Protein AF-A0A816BVU6-F1 (afdb_monomer)

Structure (mmCIF, N/CA/C/O backbone):
data_AF-A0A816BVU6-F1
#
_entry.id   AF-A0A816BVU6-F1
#
loop_
_atom_site.group_PDB
_atom_site.id
_atom_site.type_symbol
_atom_site.label_atom_id
_atom_site.label_alt_id
_atom_site.label_comp_id
_atom_site.label_asym_id
_atom_site.label_entity_id
_atom_site.label_seq_id
_atom_site.pdbx_PDB_ins_code
_atom_site.Cartn_x
_atom_site.Cartn_y
_atom_site.Cartn_z
_atom_site.occupancy
_atom_site.B_iso_or_equiv
_atom_site.auth_seq_id
_atom_site.auth_comp_id
_atom_site.auth_asym_id
_atom_site.auth_atom_id
_atom_site.pdbx_PDB_model_num
ATOM 1 N N . ARG A 1 1 ? -40.175 -35.719 -32.955 1.00 41.94 1 ARG A N 1
ATOM 2 C CA . ARG A 1 1 ? -39.212 -36.237 -31.954 1.00 41.94 1 ARG A CA 1
ATOM 3 C C . ARG A 1 1 ? -38.713 -35.027 -31.186 1.00 41.94 1 ARG A C 1
ATOM 5 O O . ARG A 1 1 ? -37.920 -34.270 -31.723 1.00 41.94 1 ARG A O 1
ATOM 12 N N . ASN A 1 2 ? -39.324 -34.797 -30.026 1.00 27.48 2 ASN A N 1
ATOM 13 C CA . ASN A 1 2 ? -39.015 -33.715 -29.100 1.00 27.48 2 ASN A CA 1
ATOM 14 C C . ASN A 1 2 ? -37.695 -34.012 -28.392 1.00 27.48 2 ASN A C 1
ATOM 16 O O . ASN A 1 2 ? -37.526 -35.129 -27.911 1.00 27.48 2 ASN A O 1
ATOM 20 N N . THR A 1 3 ? -36.838 -33.008 -28.252 1.00 37.69 3 THR A N 1
ATOM 21 C CA . THR A 1 3 ? -35.953 -32.881 -27.090 1.00 37.69 3 THR A CA 1
ATOM 22 C C . THR A 1 3 ? -35.912 -31.414 -26.700 1.00 37.69 3 THR A C 1
ATOM 24 O O . THR A 1 3 ? -35.748 -30.535 -27.543 1.00 37.69 3 THR A O 1
ATOM 27 N N . GLU A 1 4 ? -36.187 -31.195 -25.426 1.00 34.78 4 GLU A N 1
ATOM 28 C CA . GLU A 1 4 ? -36.727 -29.984 -24.839 1.00 34.78 4 GLU A CA 1
ATOM 29 C C . GLU A 1 4 ? -35.666 -28.926 -24.536 1.00 34.78 4 GLU A C 1
ATOM 31 O O . GLU A 1 4 ? -34.508 -29.206 -24.232 1.00 34.78 4 GLU A O 1
ATOM 36 N N . ILE A 1 5 ? -36.141 -27.686 -24.578 1.00 39.12 5 ILE A N 1
ATOM 37 C CA . ILE A 1 5 ? -35.531 -26.490 -24.012 1.00 39.12 5 ILE A CA 1
ATOM 38 C C . ILE A 1 5 ? -35.535 -26.644 -22.486 1.00 39.12 5 ILE A C 1
ATOM 40 O O . ILE A 1 5 ? -36.604 -26.761 -21.890 1.00 39.12 5 ILE A O 1
ATOM 44 N N . VAL A 1 6 ? -34.370 -26.576 -21.839 1.00 37.56 6 VAL A N 1
ATOM 45 C CA . VAL A 1 6 ? -34.286 -26.437 -20.377 1.00 37.56 6 VAL A CA 1
ATOM 46 C C . VAL A 1 6 ? -33.512 -25.170 -20.046 1.00 37.56 6 VAL A C 1
ATOM 48 O O . VAL A 1 6 ? -32.316 -25.047 -20.304 1.00 37.56 6 VAL A O 1
ATOM 51 N N . GLY A 1 7 ? -34.253 -24.199 -19.514 1.00 30.41 7 GLY A N 1
ATOM 52 C CA . GLY A 1 7 ? -33.763 -22.887 -19.125 1.00 30.41 7 GLY A CA 1
ATOM 53 C C . GLY A 1 7 ? -32.831 -22.928 -17.917 1.00 30.41 7 GLY A C 1
ATOM 54 O O . GLY A 1 7 ? -33.066 -23.635 -16.937 1.00 30.41 7 GLY A O 1
ATOM 55 N N . ILE A 1 8 ? -31.795 -22.097 -17.969 1.00 33.44 8 ILE A N 1
ATOM 56 C CA . ILE A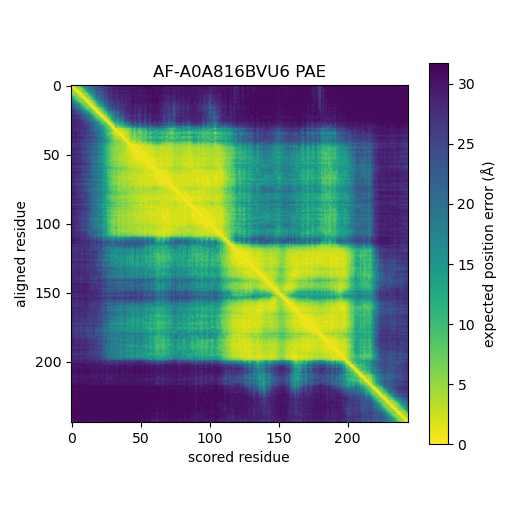 1 8 ? -30.904 -21.839 -16.842 1.00 33.44 8 ILE A CA 1
ATOM 57 C C . ILE A 1 8 ? -31.540 -20.723 -16.008 1.00 33.44 8 ILE A C 1
ATOM 59 O O . ILE A 1 8 ? -31.566 -19.559 -16.406 1.00 33.44 8 ILE A O 1
ATOM 63 N N . LYS A 1 9 ? -32.102 -21.096 -14.855 1.00 34.06 9 LYS A N 1
ATOM 64 C CA . LYS A 1 9 ? -32.606 -20.158 -13.846 1.00 34.06 9 LYS A CA 1
ATOM 65 C C . LYS A 1 9 ? -31.441 -19.511 -13.100 1.00 34.06 9 LYS A C 1
ATOM 67 O O . LYS A 1 9 ? -30.563 -20.200 -12.584 1.00 34.06 9 LYS A O 1
ATOM 72 N N . ALA A 1 10 ? -31.507 -18.188 -12.969 1.00 37.97 10 ALA A N 1
ATOM 73 C CA . ALA A 1 10 ? -30.731 -17.417 -12.009 1.00 37.97 10 ALA A CA 1
ATOM 74 C C . ALA A 1 10 ? -30.955 -17.964 -10.590 1.00 37.97 10 ALA A C 1
ATOM 76 O O . ALA A 1 10 ? -32.095 -18.091 -10.144 1.00 37.97 10 ALA A O 1
ATOM 77 N N . SER A 1 11 ? -29.873 -18.291 -9.885 1.00 34.50 11 SER A N 1
ATOM 78 C CA . SER A 1 11 ? -29.915 -18.667 -8.472 1.00 34.50 11 SER A CA 1
ATOM 79 C C . SER A 1 11 ? -28.852 -17.892 -7.704 1.00 34.50 11 SER A C 1
ATOM 81 O O . SER A 1 11 ? -27.653 -18.033 -7.919 1.00 34.50 11 SER A O 1
ATOM 83 N N . SER A 1 12 ? -29.372 -17.034 -6.834 1.00 33.06 12 SER A N 1
ATOM 84 C CA . SER A 1 12 ? -28.721 -16.272 -5.777 1.00 33.06 12 SER A CA 1
ATOM 85 C C . SER A 1 12 ? -27.613 -17.060 -5.062 1.00 33.06 12 SER A C 1
ATOM 87 O O . SER A 1 12 ? -27.883 -18.055 -4.388 1.00 33.06 12 SER A O 1
ATOM 89 N N . LEU A 1 13 ? -26.365 -16.592 -5.158 1.00 34.72 13 LEU A N 1
ATOM 90 C CA . LEU A 1 13 ? -25.286 -17.027 -4.271 1.00 34.72 13 LEU A CA 1
ATOM 91 C C . LEU A 1 13 ? -25.400 -16.263 -2.948 1.00 34.72 13 LEU A C 1
ATOM 93 O O . LEU A 1 13 ? -24.730 -15.262 -2.708 1.00 34.72 13 LEU A O 1
ATOM 97 N N . MET A 1 14 ? -26.279 -16.763 -2.083 1.00 36.06 14 MET A N 1
ATOM 98 C CA . MET A 1 14 ? -26.226 -16.518 -0.645 1.00 36.06 14 MET A CA 1
ATOM 99 C C . MET A 1 14 ? -24.917 -17.113 -0.111 1.00 36.06 14 MET A C 1
ATOM 101 O O . MET A 1 14 ? -24.796 -18.330 0.050 1.00 36.06 14 MET A O 1
ATOM 105 N N . ILE A 1 15 ? -23.927 -16.265 0.163 1.00 35.53 15 ILE A N 1
ATOM 106 C CA . ILE A 1 15 ? -22.739 -16.649 0.927 1.00 35.53 15 ILE A CA 1
ATOM 107 C C . ILE A 1 15 ? -23.206 -16.906 2.365 1.00 35.53 15 ILE A C 1
ATOM 109 O O . ILE A 1 15 ? -23.379 -15.985 3.159 1.00 35.53 15 ILE A O 1
ATOM 113 N N . LYS A 1 16 ? -23.471 -18.173 2.691 1.00 32.75 16 LYS A N 1
ATOM 114 C CA . LYS A 1 16 ? -23.688 -18.616 4.072 1.00 32.75 16 LYS A CA 1
ATOM 115 C C . LYS A 1 16 ? -22.351 -18.524 4.823 1.00 32.75 16 LYS A C 1
ATOM 117 O O . LYS A 1 16 ? -21.366 -19.066 4.316 1.00 32.75 16 LYS A O 1
ATOM 122 N N . PRO A 1 17 ? -22.281 -17.913 6.019 1.00 36.03 17 PRO A N 1
ATOM 123 C CA . PRO A 1 17 ? -21.066 -17.945 6.821 1.00 36.03 17 PRO A CA 1
ATOM 124 C C . PRO A 1 17 ? -20.798 -19.382 7.285 1.00 36.03 17 PRO A C 1
ATOM 126 O O . PRO A 1 17 ? -21.519 -19.953 8.107 1.00 36.03 17 PRO A O 1
ATOM 129 N N . LYS A 1 18 ? -19.756 -19.989 6.713 1.00 36.41 18 LYS A N 1
ATOM 130 C CA . LYS A 1 18 ? -19.178 -21.256 7.161 1.00 36.41 18 LYS A CA 1
ATOM 131 C C . LYS A 1 18 ? -18.557 -21.036 8.545 1.00 36.41 18 LYS A C 1
ATOM 133 O O . LYS A 1 18 ? -17.485 -20.459 8.662 1.00 36.41 18 LYS A O 1
ATOM 138 N N . ARG A 1 19 ? -19.282 -21.474 9.576 1.00 37.47 19 ARG A N 1
ATOM 139 C CA . ARG A 1 19 ? -18.806 -22.360 10.655 1.00 37.47 19 ARG A CA 1
ATOM 140 C C . ARG A 1 19 ? -17.268 -22.406 10.781 1.00 37.47 19 ARG A C 1
ATOM 142 O O . ARG A 1 19 ? -16.630 -23.294 10.232 1.00 37.47 19 ARG A O 1
ATOM 149 N N . LEU A 1 20 ? -16.700 -21.423 11.480 1.00 35.22 20 LEU A N 1
ATOM 150 C CA . LEU A 1 20 ? -15.259 -21.277 11.760 1.00 35.22 20 LEU A CA 1
ATOM 151 C C . LEU A 1 20 ? -14.963 -21.392 13.269 1.00 35.22 20 LEU A C 1
ATOM 153 O O . LEU A 1 20 ? -13.958 -20.892 13.759 1.00 35.22 20 LEU A O 1
ATOM 157 N N . SER A 1 21 ? -15.863 -22.030 14.024 1.00 37.81 21 SER A N 1
ATOM 158 C CA . SER A 1 21 ? -15.791 -22.136 15.486 1.00 37.81 21 SER A CA 1
ATOM 159 C C . SER A 1 21 ? -15.319 -23.500 16.008 1.00 37.81 21 SER A C 1
ATOM 161 O O . SER A 1 21 ? -15.307 -23.692 17.217 1.00 37.81 21 SER A O 1
ATOM 163 N N . GLU A 1 22 ? -14.948 -24.457 15.150 1.00 40.69 22 GLU A N 1
ATOM 164 C CA . GLU A 1 22 ? -14.716 -25.853 15.578 1.00 40.69 22 GLU A CA 1
ATOM 165 C C . GLU A 1 22 ? -13.238 -26.282 15.704 1.00 40.69 22 GLU A C 1
ATOM 167 O O . GLU A 1 22 ? -12.987 -27.354 16.241 1.00 40.69 22 GLU A O 1
ATOM 172 N N . GLU A 1 23 ? -12.242 -25.463 15.334 1.00 40.31 23 GLU A N 1
ATOM 173 C CA . GLU A 1 23 ? -10.827 -25.914 15.302 1.00 40.31 23 GLU A CA 1
ATOM 174 C C . GLU A 1 23 ? -9.848 -25.217 16.273 1.00 40.31 23 GLU A C 1
ATOM 176 O O . GLU A 1 23 ? -8.635 -25.334 16.123 1.00 40.31 23 GLU A O 1
ATOM 181 N N . LEU A 1 24 ? -10.325 -24.550 17.333 1.00 42.47 24 LEU A N 1
ATOM 182 C CA . LEU A 1 24 ? -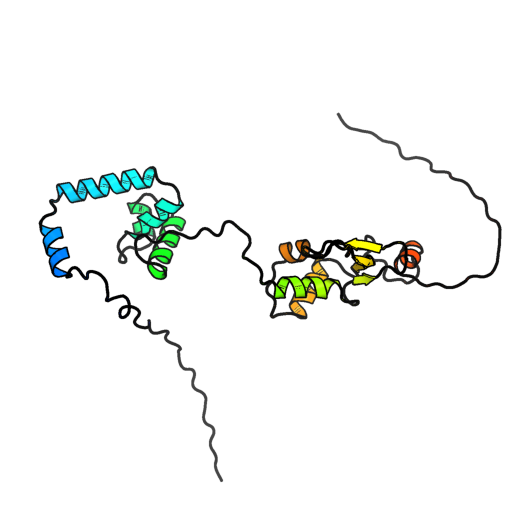9.448 -24.016 18.404 1.00 42.47 24 LEU A CA 1
ATOM 183 C C . LEU A 1 24 ? -9.655 -24.676 19.778 1.00 42.47 24 LEU A C 1
ATOM 185 O O . LEU A 1 24 ? -9.162 -24.198 20.800 1.00 42.47 24 LEU A O 1
ATOM 189 N N . SER A 1 25 ? -10.323 -25.828 19.810 1.00 43.31 25 SER A N 1
ATOM 190 C CA . SER A 1 25 ? -10.551 -26.625 21.019 1.00 43.31 25 SER A CA 1
ATOM 191 C C . SER A 1 25 ? -9.334 -27.489 21.384 1.00 43.31 25 SER A C 1
ATOM 193 O O . SER A 1 25 ? -9.423 -28.715 21.417 1.00 43.31 25 SER A O 1
ATOM 195 N N . ASN A 1 26 ? -8.182 -26.877 21.671 1.00 47.28 26 ASN A N 1
ATOM 196 C CA . ASN A 1 26 ? -7.205 -27.524 22.553 1.00 47.28 26 ASN A CA 1
ATOM 197 C C . ASN A 1 26 ? -6.175 -26.534 23.111 1.00 47.28 26 ASN A C 1
ATOM 199 O O . ASN A 1 26 ? -5.065 -26.426 22.592 1.00 47.28 26 ASN A O 1
ATOM 203 N N . LYS A 1 27 ? -6.572 -25.803 24.165 1.00 48.78 27 LYS A N 1
ATOM 204 C CA . LYS A 1 27 ? -5.740 -25.279 25.274 1.00 48.78 27 LYS A CA 1
ATOM 205 C C . LYS A 1 27 ? -6.634 -24.450 26.217 1.00 48.78 27 LYS A C 1
ATOM 207 O O . LYS A 1 27 ? -7.078 -23.374 25.846 1.00 48.78 27 LYS A O 1
ATOM 212 N N . ARG A 1 28 ? -6.891 -24.969 27.430 1.00 53.69 28 ARG A N 1
ATOM 213 C CA . ARG A 1 28 ? -7.640 -24.345 28.553 1.00 53.69 28 ARG A CA 1
ATOM 214 C C . ARG A 1 28 ? -8.950 -23.645 28.161 1.00 53.69 28 ARG A C 1
ATOM 216 O O . ARG A 1 28 ? -9.056 -22.425 28.228 1.00 53.69 28 ARG A O 1
ATOM 223 N N . SER A 1 29 ? -9.980 -24.417 27.841 1.00 50.50 29 SER A N 1
ATOM 224 C CA . SER A 1 29 ? -11.351 -23.907 27.863 1.00 50.50 29 SER A CA 1
ATOM 225 C C . SER A 1 29 ? -11.781 -23.697 29.320 1.00 50.50 29 SER A C 1
ATOM 227 O O . SER A 1 29 ? -12.308 -24.613 29.946 1.00 50.50 29 SER A O 1
ATOM 229 N N . THR A 1 30 ? -11.523 -22.515 29.887 1.00 59.38 30 THR A N 1
ATOM 230 C CA . THR A 1 30 ? -12.298 -22.051 31.049 1.00 59.38 30 THR A CA 1
ATOM 231 C C . THR A 1 30 ? -13.762 -22.080 30.646 1.00 59.38 30 THR A C 1
ATOM 233 O O . THR A 1 30 ? -14.127 -21.484 29.628 1.00 59.38 30 THR A O 1
ATOM 236 N N . SER A 1 31 ? -14.573 -22.822 31.394 1.00 76.12 31 SER A N 1
ATOM 237 C CA . SER A 1 31 ? -16.003 -22.941 31.118 1.00 76.12 31 SER A CA 1
ATOM 238 C C . SER A 1 31 ? -16.628 -21.544 31.105 1.00 76.12 31 SER A C 1
ATOM 240 O O . SER A 1 31 ? -16.244 -20.685 31.903 1.00 76.12 31 SER A O 1
ATOM 242 N N . THR A 1 32 ? -17.599 -21.298 30.221 1.00 71.81 32 THR A N 1
ATOM 243 C CA . THR A 1 32 ? -18.364 -20.037 30.203 1.00 71.81 32 THR A CA 1
ATOM 244 C C . THR A 1 32 ? -18.901 -19.694 31.595 1.00 71.81 32 THR A C 1
ATOM 246 O O . THR A 1 32 ? -18.910 -18.532 31.988 1.00 71.81 32 THR A O 1
ATOM 249 N N . GLU A 1 33 ? -19.226 -20.715 32.387 1.00 74.75 33 GLU A N 1
ATOM 250 C CA . GLU A 1 33 ? -19.729 -20.587 33.753 1.00 74.75 33 GLU A CA 1
ATOM 251 C C . GLU A 1 33 ? -18.685 -20.079 34.757 1.00 74.75 33 GLU A C 1
ATOM 253 O O . GLU A 1 33 ? -19.003 -19.318 35.672 1.00 74.75 33 GLU A O 1
ATOM 258 N N . GLU A 1 34 ? -17.410 -20.420 34.560 1.00 77.56 34 GLU A N 1
ATOM 259 C CA . GLU A 1 34 ? -16.307 -19.896 35.374 1.00 77.56 34 GLU A CA 1
ATOM 260 C C . GLU A 1 34 ? -16.054 -18.412 35.084 1.00 77.56 34 GLU A C 1
ATOM 262 O O . GLU A 1 34 ? -15.704 -17.653 35.991 1.00 77.56 34 GLU A O 1
ATOM 267 N N . LEU A 1 35 ? -16.267 -17.978 33.837 1.00 75.44 35 LEU A N 1
ATOM 268 C CA . LEU A 1 35 ? -16.194 -16.565 33.464 1.00 75.44 35 LEU A CA 1
ATOM 269 C C . LEU A 1 35 ? -17.350 -15.775 34.087 1.00 75.44 35 LEU A C 1
ATOM 271 O O . LEU A 1 35 ? -17.112 -14.725 34.683 1.00 75.44 35 LEU A O 1
ATOM 275 N N . TYR A 1 36 ? -18.580 -16.297 34.031 1.00 73.94 36 TYR A N 1
ATOM 276 C CA . TYR A 1 36 ? -19.735 -15.656 34.671 1.00 73.94 36 TYR A CA 1
ATOM 277 C C . TYR A 1 36 ? -19.592 -15.557 36.190 1.00 73.94 36 TYR A C 1
ATOM 279 O O . TYR A 1 36 ? -20.002 -14.552 36.771 1.00 73.94 36 TYR A O 1
ATOM 287 N N . LYS A 1 37 ? -18.982 -16.555 36.841 1.00 81.25 37 LYS A N 1
ATOM 288 C CA . LYS A 1 37 ? -18.695 -16.501 38.279 1.00 81.25 37 LYS A CA 1
ATOM 289 C C . LYS A 1 37 ? -17.715 -15.372 38.615 1.00 81.25 37 LYS A C 1
ATOM 291 O O . LYS A 1 37 ? -18.032 -14.550 39.464 1.00 81.25 37 LYS A O 1
ATOM 296 N N . LYS A 1 38 ? -16.608 -15.255 37.872 1.00 78.06 38 LYS A N 1
ATOM 297 C CA . LYS A 1 38 ? -15.642 -14.150 38.034 1.00 78.06 38 LYS A CA 1
ATOM 298 C C . LYS A 1 38 ? -16.268 -12.769 37.827 1.00 78.06 38 LYS A C 1
ATOM 300 O O . LYS A 1 38 ? -15.905 -11.830 38.522 1.00 78.06 38 LYS A O 1
ATOM 305 N N . PHE A 1 39 ? -17.210 -12.638 36.892 1.00 74.44 39 PHE A N 1
ATOM 306 C CA . PHE A 1 39 ? -17.916 -11.373 36.671 1.00 74.44 39 PHE A CA 1
ATOM 307 C C . PHE A 1 39 ? -18.818 -10.965 37.844 1.00 74.44 39 PHE A C 1
ATOM 309 O O . PHE A 1 39 ? -19.010 -9.770 38.045 1.00 74.44 39 PHE A O 1
ATOM 316 N N . ARG A 1 40 ? -19.356 -11.916 38.624 1.00 76.50 40 ARG A N 1
ATOM 317 C CA . ARG A 1 40 ? -20.151 -11.596 39.828 1.00 76.50 40 ARG A CA 1
ATOM 318 C C . ARG A 1 40 ? -19.302 -11.067 40.976 1.00 76.50 40 ARG A C 1
ATOM 320 O O . ARG A 1 40 ? -19.819 -10.316 41.794 1.00 76.50 40 ARG A O 1
ATOM 327 N N . ASP A 1 41 ? -18.033 -11.456 41.019 1.00 82.44 41 ASP A N 1
ATOM 328 C CA . ASP A 1 41 ? -17.099 -11.022 42.057 1.00 82.44 41 ASP A CA 1
ATOM 329 C C . ASP A 1 41 ? -16.563 -9.601 41.793 1.00 82.44 41 ASP A C 1
ATOM 331 O O . ASP A 1 41 ? -15.996 -8.981 42.691 1.00 82.44 41 ASP A O 1
ATOM 335 N N . LEU A 1 42 ? -16.753 -9.062 40.579 1.00 85.00 42 LEU A N 1
ATOM 336 C CA . LEU A 1 42 ? -16.353 -7.700 40.230 1.00 85.00 42 LEU A CA 1
ATOM 337 C C . LEU A 1 42 ? -17.355 -6.684 40.777 1.00 85.00 42 LEU A C 1
ATOM 339 O O . LEU A 1 42 ? -18.527 -6.675 40.386 1.00 85.00 42 LEU A O 1
ATOM 343 N N . THR A 1 43 ? -16.883 -5.767 41.620 1.00 90.25 43 THR A N 1
ATOM 344 C CA . THR A 1 43 ? -17.731 -4.678 42.097 1.00 90.25 43 THR A CA 1
ATOM 345 C C . THR A 1 43 ? -17.982 -3.661 40.984 1.00 90.25 43 THR A C 1
ATOM 347 O O . THR A 1 43 ? -17.230 -3.546 40.013 1.00 90.25 43 THR A O 1
ATOM 350 N N . LEU A 1 44 ? -19.044 -2.868 41.136 1.00 90.00 44 LE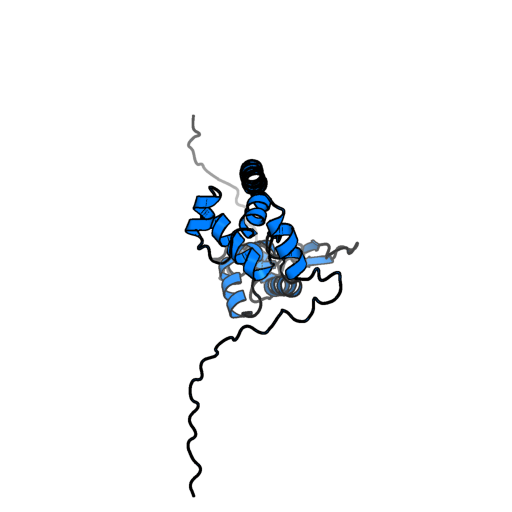U A N 1
ATOM 351 C CA . LEU A 1 44 ? -19.329 -1.745 40.241 1.00 90.00 44 LEU A CA 1
ATOM 352 C C . LEU A 1 44 ? -18.143 -0.759 40.181 1.00 90.00 44 LEU A C 1
ATOM 354 O O . LEU A 1 44 ? -17.841 -0.213 39.124 1.00 90.00 44 LEU A O 1
ATOM 358 N N . TYR A 1 45 ? -17.458 -0.554 41.311 1.00 92.81 45 TYR A N 1
ATOM 359 C CA . TYR A 1 45 ? -16.309 0.345 41.417 1.00 92.81 45 TYR A CA 1
ATOM 360 C C . TYR A 1 45 ? -15.107 -0.145 40.599 1.00 92.81 45 TYR A C 1
ATOM 362 O O . TYR A 1 45 ? -14.485 0.647 39.887 1.00 92.81 45 TYR A O 1
ATOM 370 N N . ASP A 1 46 ? -14.836 -1.452 40.624 1.00 91.75 46 ASP A N 1
ATOM 371 C CA . ASP A 1 46 ? -13.763 -2.057 39.827 1.00 91.75 46 ASP A CA 1
ATOM 372 C C . ASP A 1 46 ? -14.032 -1.877 38.329 1.00 91.75 46 ASP A C 1
ATOM 374 O O . ASP A 1 46 ? -13.135 -1.527 37.566 1.00 91.75 46 ASP A O 1
ATOM 378 N N . GLN A 1 47 ? -15.289 -2.043 37.904 1.00 89.56 47 GLN A N 1
ATOM 379 C CA . GLN A 1 47 ? -15.688 -1.849 36.507 1.00 89.56 47 GLN A CA 1
ATOM 380 C C . GLN A 1 47 ? -15.488 -0.402 36.045 1.00 89.56 47 GLN A C 1
ATOM 382 O O . GLN A 1 47 ? -14.967 -0.178 34.951 1.00 89.56 47 GLN A O 1
ATOM 387 N N . TYR A 1 48 ? -15.878 0.577 36.870 1.00 92.00 48 TYR A N 1
ATOM 388 C CA . TYR A 1 48 ? -15.665 1.991 36.556 1.00 92.00 48 TYR A CA 1
ATOM 389 C C . TYR A 1 48 ? -14.181 2.331 36.455 1.00 92.00 48 TYR A C 1
ATOM 391 O O . TYR A 1 48 ? -13.787 2.969 35.483 1.00 92.00 48 TYR A O 1
ATOM 399 N N . THR A 1 49 ? -13.377 1.858 37.408 1.00 94.50 49 THR A N 1
ATOM 400 C CA . THR A 1 49 ? -11.928 2.097 37.436 1.00 94.50 49 THR A CA 1
ATOM 401 C C . THR A 1 49 ? -11.245 1.498 36.204 1.00 94.50 49 THR A C 1
ATOM 403 O O . THR A 1 49 ? -10.508 2.181 35.499 1.00 94.50 49 THR A O 1
ATOM 406 N N . LEU A 1 50 ? -11.568 0.249 35.853 1.00 92.31 50 LEU A N 1
ATOM 407 C CA . LEU A 1 50 ? -11.018 -0.400 34.659 1.00 92.31 50 LEU A CA 1
ATOM 408 C C . LEU A 1 50 ? -11.369 0.353 33.367 1.00 92.31 50 LEU A C 1
ATOM 410 O O . LEU A 1 50 ? -10.531 0.479 32.475 1.00 92.31 50 LEU A O 1
ATOM 414 N N . LEU A 1 51 ? -12.604 0.851 33.249 1.00 91.44 51 LEU A N 1
ATOM 415 C CA . LEU A 1 51 ? -13.034 1.613 32.075 1.00 91.44 51 LEU A CA 1
ATOM 416 C C . LEU A 1 51 ? -12.391 3.002 32.019 1.00 91.44 51 LEU A C 1
ATOM 418 O O . LEU A 1 51 ? -12.013 3.435 30.930 1.00 91.44 51 LEU A O 1
ATOM 422 N N . SER A 1 52 ? -12.239 3.694 33.152 1.00 92.38 52 SER A N 1
ATOM 423 C CA . SER A 1 52 ? -11.553 4.990 33.187 1.00 92.38 52 SER A CA 1
ATOM 424 C C . SER A 1 52 ? -10.079 4.856 32.827 1.00 92.38 52 SER A C 1
ATOM 426 O O . SER A 1 52 ? -9.582 5.634 32.014 1.00 92.38 52 SER A O 1
ATOM 428 N N . ASP A 1 53 ? -9.407 3.829 33.347 1.00 94.38 53 ASP A N 1
ATOM 429 C CA . ASP A 1 53 ? -7.996 3.570 33.062 1.00 94.38 53 ASP A CA 1
ATOM 430 C C . ASP A 1 53 ? -7.794 3.210 31.584 1.00 94.38 53 ASP A C 1
ATO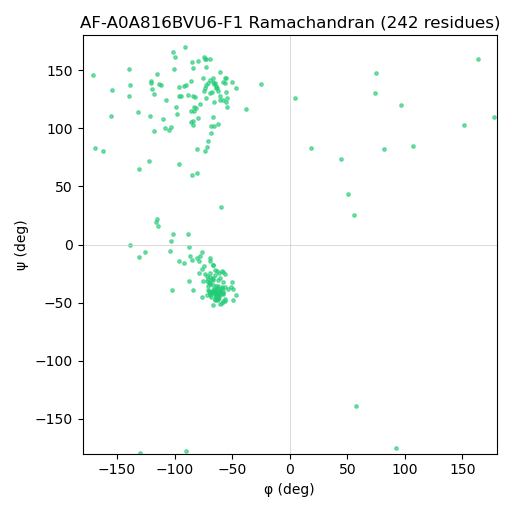M 432 O O . ASP A 1 53 ? -6.847 3.673 30.948 1.00 94.38 53 ASP A O 1
ATOM 436 N N . LEU A 1 54 ? -8.727 2.450 30.996 1.00 93.56 54 LEU A N 1
ATOM 437 C CA . LEU A 1 54 ? -8.730 2.146 29.564 1.00 93.56 54 LEU A CA 1
ATOM 438 C C . LEU A 1 54 ? -8.895 3.413 28.711 1.00 93.56 54 LEU A C 1
ATOM 440 O O . LEU A 1 54 ? -8.187 3.572 27.717 1.00 93.56 54 LEU A O 1
ATOM 444 N N . LEU A 1 55 ? -9.815 4.310 29.083 1.00 93.25 55 LEU A N 1
ATOM 445 C CA . LEU A 1 55 ? -10.030 5.581 28.380 1.00 93.25 55 LEU A CA 1
ATOM 446 C C . LEU A 1 55 ? -8.791 6.481 28.469 1.00 93.25 55 LEU A C 1
ATOM 448 O O . LEU A 1 55 ? -8.378 7.071 27.469 1.00 93.25 55 LEU A O 1
ATOM 452 N N . GLN A 1 56 ? -8.156 6.538 29.640 1.00 94.19 56 GLN A N 1
ATOM 453 C CA . GLN A 1 56 ? -6.910 7.274 29.833 1.00 94.19 56 GLN A CA 1
ATOM 454 C C . GLN A 1 56 ? -5.765 6.676 29.003 1.00 94.19 56 GLN A C 1
ATOM 456 O O . GLN A 1 56 ? -5.032 7.414 28.340 1.00 94.19 56 GLN A O 1
ATOM 461 N N . PHE A 1 57 ? -5.637 5.348 28.988 1.00 94.69 57 PHE A N 1
ATOM 462 C CA . PHE A 1 57 ? -4.644 4.651 28.174 1.00 94.69 57 PHE A CA 1
ATOM 463 C C . PHE A 1 57 ? -4.868 4.896 26.678 1.00 94.69 57 PHE A C 1
ATOM 465 O O . PHE A 1 57 ? -3.921 5.198 25.953 1.00 94.69 57 PHE A O 1
ATOM 472 N N . PHE A 1 58 ? -6.120 4.853 26.216 1.00 95.44 58 PHE A N 1
ATOM 473 C CA . PHE A 1 58 ? -6.478 5.142 24.829 1.00 95.44 58 PHE A CA 1
ATOM 474 C C . PHE A 1 58 ? -6.003 6.537 24.397 1.00 95.44 58 PHE A C 1
ATOM 476 O O . PHE A 1 58 ? -5.352 6.668 23.354 1.00 95.44 58 PHE A O 1
ATOM 483 N N . ALA A 1 59 ? -6.248 7.556 25.225 1.00 93.50 59 ALA A N 1
ATOM 484 C CA . ALA A 1 59 ? -5.855 8.937 24.947 1.00 93.50 59 ALA A CA 1
ATOM 485 C C . ALA A 1 59 ? -4.330 9.128 24.827 1.00 93.50 59 ALA A C 1
ATOM 487 O O . ALA A 1 59 ? -3.874 9.984 24.072 1.00 93.50 59 ALA A O 1
ATOM 488 N N . GLN A 1 60 ? -3.538 8.324 25.542 1.00 94.88 60 GLN A N 1
ATOM 489 C CA . GLN A 1 60 ? -2.069 8.384 25.523 1.00 94.88 60 GLN A CA 1
ATOM 490 C C . GLN A 1 60 ? -1.430 7.458 24.475 1.00 94.88 60 GLN A C 1
ATOM 492 O O . GLN A 1 60 ? -0.245 7.587 24.165 1.00 94.88 60 GLN A O 1
ATOM 497 N N . SER A 1 61 ? -2.196 6.503 23.951 1.00 93.88 61 SER A N 1
ATOM 498 C CA . SER A 1 61 ? -1.697 5.460 23.060 1.00 93.88 61 SER A CA 1
ATOM 499 C C . SER A 1 61 ? -1.509 5.933 21.614 1.00 93.88 61 SER A C 1
ATOM 501 O O . SER A 1 61 ? -2.110 6.906 21.154 1.00 93.88 61 SER A O 1
ATOM 503 N N . ALA A 1 62 ? -0.658 5.229 20.863 1.00 93.06 62 ALA A N 1
ATOM 504 C CA . ALA A 1 62 ? -0.448 5.513 19.450 1.00 93.06 62 ALA A CA 1
ATOM 505 C C . ALA A 1 62 ? -1.646 5.055 18.603 1.00 93.06 62 ALA A C 1
ATOM 507 O O . ALA A 1 62 ? -2.386 4.150 18.974 1.00 93.06 62 ALA A O 1
ATOM 508 N N . TYR A 1 63 ? -1.784 5.604 17.394 1.00 92.00 63 TYR A N 1
ATOM 509 C CA . TYR A 1 63 ? -2.899 5.310 16.481 1.00 92.00 63 TYR A CA 1
ATOM 510 C C . TYR A 1 63 ? -3.182 3.805 16.263 1.00 92.00 63 TYR A C 1
ATOM 512 O O . TYR A 1 63 ? -4.334 3.390 16.149 1.00 92.00 63 TYR A O 1
ATOM 520 N N . ILE A 1 64 ? -2.132 2.982 16.191 1.00 91.94 64 ILE A N 1
ATOM 521 C CA . ILE A 1 64 ? -2.234 1.522 16.020 1.00 91.94 64 ILE A CA 1
ATOM 522 C C . ILE A 1 64 ? -2.900 0.877 17.234 1.00 91.94 64 ILE A C 1
ATOM 524 O O . ILE A 1 64 ? -3.821 0.075 17.081 1.00 91.94 64 ILE A O 1
ATOM 528 N N . ASP A 1 65 ? -2.444 1.256 18.423 1.00 94.00 65 ASP A N 1
ATOM 529 C CA . ASP A 1 65 ? -2.931 0.719 19.686 1.00 94.00 65 ASP A CA 1
ATOM 530 C C . ASP A 1 65 ? -4.357 1.224 19.950 1.00 94.00 65 ASP A C 1
ATOM 532 O O . ASP A 1 65 ? -5.210 0.453 20.375 1.00 94.00 65 ASP A O 1
ATOM 536 N N . GLN A 1 66 ? -4.672 2.466 19.564 1.00 95.12 66 GLN A N 1
ATOM 537 C CA . GLN A 1 66 ? -6.035 3.006 19.583 1.00 95.12 66 GLN A CA 1
ATOM 538 C C . GLN A 1 66 ? -7.010 2.137 18.774 1.00 95.12 66 GLN A C 1
ATOM 540 O O . GLN A 1 66 ? -8.066 1.755 19.277 1.00 95.12 66 GLN A O 1
ATOM 545 N N . ILE A 1 67 ? -6.663 1.762 17.537 1.00 94.75 67 ILE A N 1
ATOM 546 C CA . ILE A 1 67 ? -7.504 0.857 16.730 1.00 94.75 67 ILE A CA 1
ATOM 547 C C . ILE A 1 67 ? -7.649 -0.508 17.403 1.00 94.75 67 ILE A C 1
ATOM 549 O O . ILE A 1 67 ? -8.747 -1.062 17.418 1.00 94.75 67 ILE A O 1
ATOM 553 N N . GLN A 1 68 ? -6.566 -1.041 17.968 1.00 95.25 68 GLN A N 1
ATOM 554 C CA . GLN A 1 68 ? -6.597 -2.315 18.680 1.00 95.25 68 GLN A CA 1
ATOM 555 C C . GLN A 1 68 ? -7.537 -2.252 19.894 1.00 95.25 68 GLN A C 1
ATOM 557 O O . GLN A 1 68 ? -8.363 -3.145 20.066 1.00 95.25 68 GLN A O 1
ATOM 562 N N . ILE A 1 69 ? -7.480 -1.188 20.694 1.00 95.44 69 ILE A N 1
ATOM 563 C CA . ILE A 1 69 ? -8.363 -0.973 21.850 1.00 95.44 69 ILE A CA 1
ATOM 564 C C . ILE A 1 69 ? -9.824 -0.852 21.405 1.00 95.44 69 ILE A C 1
ATOM 566 O O . ILE A 1 69 ? -10.697 -1.469 22.008 1.00 95.44 69 ILE A O 1
ATOM 570 N N . LEU A 1 70 ? -10.103 -0.133 20.312 1.00 95.38 70 LEU A N 1
ATOM 571 C CA . LEU A 1 70 ? -11.459 0.020 19.766 1.00 95.38 70 LEU A CA 1
ATOM 572 C C . LEU A 1 70 ? -12.113 -1.320 19.387 1.00 95.38 70 LEU A C 1
ATOM 574 O O . LEU A 1 70 ? -13.340 -1.414 19.369 1.00 95.38 70 LEU A O 1
ATOM 578 N N . THR A 1 71 ? -11.332 -2.378 19.134 1.00 96.00 71 THR A N 1
ATOM 579 C CA . THR A 1 71 ? -11.888 -3.722 18.891 1.00 96.00 71 THR A CA 1
ATOM 580 C C . THR A 1 71 ? -12.565 -4.331 20.125 1.00 96.00 71 THR A C 1
ATOM 582 O O . THR A 1 71 ? -13.364 -5.256 19.976 1.00 96.00 71 THR A O 1
ATOM 585 N N . LEU A 1 72 ? -12.299 -3.818 21.335 1.00 94.44 72 LEU A N 1
ATOM 586 C CA . LEU A 1 72 ? -12.961 -4.249 22.572 1.00 94.44 72 LEU A CA 1
ATOM 587 C C . LEU A 1 72 ? -14.436 -3.830 22.623 1.00 94.44 72 LEU A C 1
ATOM 589 O O . LEU A 1 72 ? -15.229 -4.481 23.306 1.00 94.44 72 LEU A O 1
ATOM 593 N N . CYS A 1 73 ? -14.825 -2.772 21.900 1.00 92.69 73 CYS A N 1
ATOM 594 C CA . CYS A 1 73 ? -16.198 -2.275 21.905 1.00 92.69 73 CYS A CA 1
ATOM 595 C C . CYS A 1 73 ? -17.197 -3.359 21.469 1.00 92.69 73 CYS A C 1
ATOM 597 O O . CYS A 1 73 ? -16.909 -4.087 20.523 1.00 92.69 73 CYS A O 1
ATOM 599 N N . PRO A 1 74 ? -18.382 -3.464 22.096 1.00 91.75 74 PRO A N 1
ATOM 600 C CA . PRO A 1 74 ? -19.355 -4.506 21.769 1.00 91.75 74 PRO A CA 1
ATOM 601 C C . PRO A 1 74 ? -19.748 -4.553 20.286 1.00 91.75 74 PRO A C 1
ATOM 603 O O . PRO A 1 74 ? -19.966 -3.515 19.667 1.00 91.75 74 PRO A O 1
ATOM 606 N N . GLU A 1 75 ? -19.961 -5.756 19.743 1.00 88.88 75 GLU A N 1
ATOM 607 C CA . GLU A 1 75 ? -20.416 -5.956 18.350 1.00 88.88 75 GLU A CA 1
ATOM 608 C C . GLU A 1 75 ? -21.783 -5.341 18.058 1.00 88.88 75 GLU A C 1
ATOM 610 O O . GLU A 1 75 ? -22.081 -4.985 16.922 1.00 88.88 75 GLU A O 1
ATOM 615 N N . SER A 1 76 ? -22.612 -5.173 19.089 1.00 91.69 76 SER A N 1
ATOM 616 C CA . SER A 1 76 ? -23.908 -4.509 18.966 1.00 91.69 76 SER A CA 1
ATOM 617 C C . SER A 1 76 ? -23.790 -3.003 18.705 1.00 91.69 76 SER A C 1
ATOM 619 O O . SER A 1 76 ? -24.792 -2.352 18.402 1.00 91.69 76 SER A O 1
ATOM 621 N N . TRP A 1 77 ? -22.601 -2.410 18.848 1.00 93.12 77 TRP A N 1
ATOM 622 C CA . TRP A 1 77 ? -22.401 -0.980 18.649 1.00 93.12 77 TRP A CA 1
ATOM 623 C C . TRP A 1 77 ? -22.083 -0.658 17.189 1.00 93.12 77 TRP A C 1
ATOM 625 O O . TRP A 1 77 ? -21.151 -1.185 16.592 1.00 93.12 77 TRP A O 1
ATOM 635 N N . GLY A 1 78 ? -22.826 0.296 16.625 1.00 89.94 78 GLY A N 1
ATOM 636 C CA . GLY A 1 78 ? -22.500 0.868 15.320 1.00 89.94 78 GLY A CA 1
ATOM 637 C C . GLY A 1 78 ? -21.301 1.822 15.377 1.00 89.94 78 GLY A C 1
ATOM 638 O O . GLY A 1 78 ? -20.988 2.389 16.428 1.00 89.94 78 GLY A O 1
ATOM 639 N N . ARG A 1 79 ? -20.687 2.083 14.213 1.00 93.00 79 ARG A N 1
ATOM 640 C CA . ARG A 1 79 ? -19.487 2.936 14.058 1.00 93.00 79 ARG A CA 1
ATOM 641 C C . ARG A 1 79 ? -19.548 4.274 14.801 1.00 93.00 79 ARG A C 1
ATOM 643 O O . ARG A 1 79 ? -18.591 4.649 15.463 1.00 93.00 79 ARG A O 1
ATOM 650 N N . LEU A 1 80 ? -20.689 4.969 14.740 1.00 94.62 80 LEU A N 1
ATOM 651 C CA . LEU A 1 80 ? -20.850 6.291 15.353 1.00 94.62 80 LEU A CA 1
ATOM 652 C C . LEU A 1 80 ? -20.856 6.211 16.880 1.00 94.62 80 LEU A C 1
ATOM 654 O O . LEU A 1 80 ? -20.377 7.126 17.540 1.00 94.62 80 LEU A O 1
ATOM 658 N N . LYS A 1 81 ? -21.404 5.128 17.441 1.00 95.56 81 LYS A N 1
ATOM 659 C CA . LYS A 1 81 ? -21.432 4.915 18.889 1.00 95.56 81 LYS A CA 1
ATOM 660 C C . LYS A 1 81 ? -20.034 4.587 19.406 1.00 95.56 81 LYS A C 1
ATOM 662 O O . LYS A 1 81 ? -19.625 5.160 20.405 1.00 95.56 81 LYS A O 1
ATOM 667 N N . VAL A 1 82 ? -19.305 3.730 18.689 1.00 94.56 82 VAL A N 1
ATOM 668 C CA . VAL A 1 82 ? -17.903 3.394 18.988 1.00 94.56 82 VAL A CA 1
ATOM 669 C C . VAL A 1 82 ? -17.023 4.645 18.955 1.00 94.56 82 VAL A C 1
ATOM 671 O O . VAL A 1 82 ? -16.332 4.924 19.928 1.00 94.56 82 VAL A O 1
ATOM 674 N N . ALA A 1 83 ? -17.114 5.433 17.878 1.00 95.19 83 ALA A N 1
ATOM 675 C CA . ALA A 1 83 ? -16.358 6.675 17.723 1.00 95.19 83 ALA A CA 1
ATOM 676 C C . ALA A 1 83 ? -16.637 7.663 18.865 1.00 95.19 83 ALA A C 1
ATOM 678 O O . ALA A 1 83 ? -15.710 8.156 19.494 1.00 95.19 83 ALA A O 1
ATOM 679 N N . LYS A 1 84 ? -17.915 7.899 19.185 1.00 95.00 84 LYS A N 1
ATOM 680 C CA . LYS A 1 84 ? -18.301 8.825 20.258 1.00 95.00 84 LYS A CA 1
ATOM 681 C C . LYS A 1 84 ? -17.890 8.354 21.651 1.00 95.00 84 LYS A C 1
ATOM 683 O O . LYS A 1 84 ? -17.597 9.190 22.492 1.00 95.00 84 LYS A O 1
ATOM 688 N N . PHE A 1 85 ? -17.919 7.049 21.919 1.00 92.06 85 PHE A N 1
ATOM 689 C CA . PHE A 1 85 ? -17.652 6.523 23.259 1.00 92.06 85 PHE A CA 1
ATOM 690 C C . PHE A 1 85 ? -16.184 6.676 23.676 1.00 92.06 85 PHE A C 1
ATOM 692 O O . PHE A 1 85 ? -15.914 7.006 24.824 1.00 92.06 85 PHE A O 1
ATOM 699 N N . LEU A 1 86 ? -15.253 6.447 22.747 1.00 89.56 86 LEU A N 1
ATOM 700 C CA . LEU A 1 86 ? -13.803 6.528 22.977 1.00 89.56 86 LEU A CA 1
ATOM 701 C C . LEU A 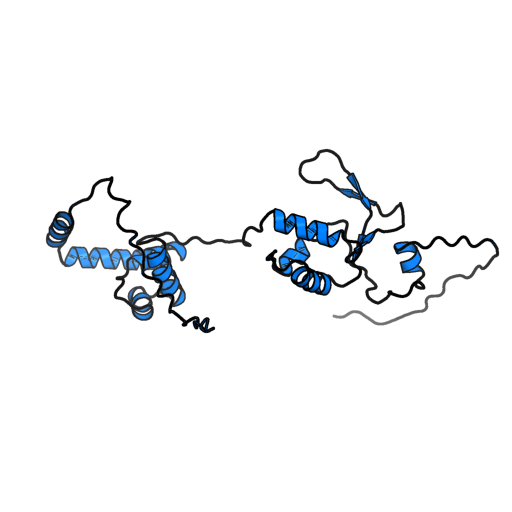1 86 ? -13.178 7.830 22.450 1.00 89.56 86 LEU A C 1
ATOM 703 O O . LEU A 1 86 ? -11.960 7.932 22.403 1.00 89.56 86 LEU A O 1
ATOM 707 N N . ASP A 1 87 ? -13.999 8.796 22.025 1.00 92.69 87 ASP A N 1
ATOM 708 C CA . ASP A 1 87 ? -13.564 10.039 21.367 1.00 92.69 87 ASP A CA 1
ATOM 709 C C . ASP A 1 87 ? -12.590 9.795 20.193 1.00 92.69 87 ASP A C 1
ATOM 711 O O . ASP A 1 87 ? -11.554 10.435 20.024 1.00 92.69 87 ASP A O 1
ATOM 715 N N . ALA A 1 88 ? -12.919 8.793 19.375 1.00 94.31 88 ALA A N 1
ATOM 716 C CA . ALA A 1 88 ? -12.136 8.377 18.221 1.00 94.31 88 ALA A CA 1
ATOM 717 C C . ALA A 1 88 ? -12.709 8.936 16.911 1.00 94.31 88 ALA A C 1
ATOM 719 O O . ALA A 1 88 ? -13.889 9.272 16.790 1.00 94.31 88 ALA A O 1
ATOM 720 N N . THR A 1 89 ? -11.886 8.957 15.865 1.00 95.31 89 THR A N 1
ATOM 721 C CA . THR A 1 89 ? -12.340 9.333 14.518 1.00 95.31 89 THR A CA 1
ATOM 722 C C . THR A 1 89 ? -13.217 8.242 13.878 1.00 95.31 89 THR A C 1
ATOM 724 O O . THR A 1 89 ? -13.051 7.048 14.143 1.00 95.31 89 THR A O 1
ATOM 727 N N . ASP A 1 90 ? -14.126 8.620 12.964 1.00 95.31 90 ASP A N 1
ATOM 728 C CA . ASP A 1 90 ? -14.985 7.655 12.238 1.00 95.31 90 ASP A CA 1
ATOM 729 C C . ASP A 1 90 ? -14.160 6.616 11.454 1.00 95.31 90 ASP A C 1
ATOM 731 O O . ASP A 1 90 ? -14.562 5.459 11.335 1.00 95.31 90 ASP A O 1
ATOM 735 N N . THR A 1 91 ? -12.978 6.997 10.959 1.00 94.19 91 THR A N 1
ATOM 736 C CA . THR A 1 91 ? -12.065 6.083 10.259 1.00 94.19 91 THR A CA 1
ATOM 737 C C . THR A 1 91 ? -11.452 5.049 11.200 1.00 94.19 91 THR A C 1
ATOM 739 O O . THR A 1 91 ? -11.409 3.876 10.841 1.00 94.19 91 THR A O 1
ATOM 742 N N . GLN A 1 92 ? -11.039 5.437 12.412 1.00 94.81 92 GLN A N 1
ATOM 743 C CA . GLN A 1 92 ? -10.546 4.495 13.424 1.00 94.81 92 GLN A CA 1
ATOM 744 C C . GLN A 1 92 ? -11.630 3.504 13.842 1.00 94.81 92 GLN A C 1
ATOM 746 O O . GLN A 1 92 ? -11.371 2.304 13.877 1.00 94.81 92 GLN A O 1
ATOM 751 N N . ALA A 1 93 ? -12.852 3.987 14.091 1.00 95.94 93 ALA A N 1
ATOM 752 C CA . ALA A 1 93 ? -13.978 3.126 14.443 1.00 95.94 93 ALA A CA 1
ATOM 753 C C . ALA A 1 93 ? -14.311 2.131 13.319 1.00 95.94 93 ALA A C 1
ATOM 755 O O . ALA A 1 93 ? -14.532 0.951 13.584 1.00 95.94 93 ALA A O 1
ATOM 756 N N . ARG A 1 94 ? -14.293 2.579 12.055 1.00 95.00 94 ARG A N 1
ATOM 757 C CA . ARG A 1 94 ? -14.485 1.697 10.894 1.00 95.00 94 ARG A CA 1
ATOM 758 C C . ARG A 1 94 ? -13.409 0.616 10.822 1.00 95.00 94 ARG A C 1
ATOM 760 O O . ARG A 1 94 ? -13.750 -0.561 10.748 1.00 95.00 94 ARG A O 1
ATOM 767 N N . ASN A 1 95 ? -12.140 1.019 10.891 1.00 94.12 95 ASN A N 1
ATOM 768 C CA . ASN A 1 95 ? -11.006 0.102 10.818 1.00 94.12 95 ASN A CA 1
ATOM 769 C C . ASN A 1 95 ? -11.037 -0.916 11.964 1.00 94.12 95 ASN A C 1
ATOM 771 O O . ASN A 1 95 ? -10.756 -2.085 11.743 1.00 94.12 95 ASN A O 1
ATOM 775 N N . ALA A 1 96 ? -11.403 -0.498 13.178 1.00 95.44 96 ALA A N 1
ATOM 776 C CA . ALA A 1 96 ? -11.485 -1.385 14.333 1.00 95.44 96 ALA A CA 1
ATOM 777 C C . ALA A 1 96 ? -12.616 -2.418 14.213 1.00 95.44 96 ALA A C 1
ATOM 779 O O . ALA A 1 96 ? -12.407 -3.587 14.529 1.00 95.44 96 ALA A O 1
ATOM 780 N N . ILE A 1 97 ? -13.796 -2.018 13.722 1.00 94.81 97 ILE A N 1
ATOM 781 C CA . ILE A 1 97 ? -14.910 -2.950 13.482 1.00 94.81 97 ILE A CA 1
ATOM 782 C C . ILE A 1 97 ? -14.511 -3.991 12.430 1.00 94.81 97 ILE A C 1
ATOM 784 O O . ILE A 1 97 ? -14.690 -5.187 12.648 1.00 94.81 97 ILE A O 1
ATOM 788 N N . GLU A 1 98 ? -13.921 -3.555 11.316 1.00 93.75 98 GLU A N 1
ATOM 789 C CA . GLU A 1 98 ? -13.430 -4.455 10.266 1.00 93.75 98 GLU A CA 1
ATOM 790 C C . GLU A 1 98 ? -12.327 -5.392 10.782 1.00 93.75 98 GLU A C 1
ATOM 792 O O . GLU A 1 98 ? -12.348 -6.602 10.534 1.00 93.75 98 GLU A O 1
ATOM 797 N N . 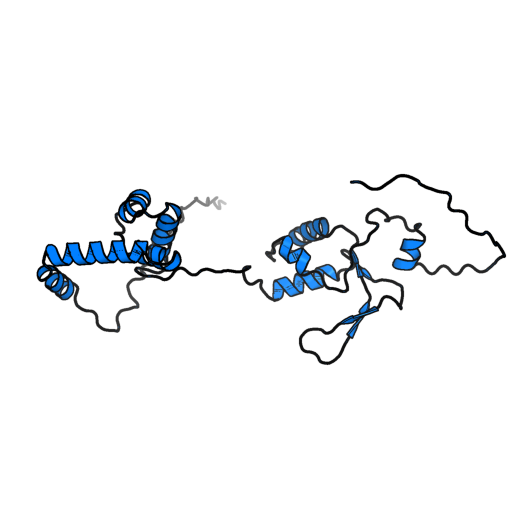LEU A 1 99 ? -11.388 -4.857 11.564 1.00 94.69 99 LEU A N 1
ATOM 798 C CA . LEU A 1 99 ? -10.299 -5.620 12.162 1.00 94.69 99 LEU A CA 1
ATOM 799 C C . LEU A 1 99 ? -10.814 -6.674 13.149 1.00 94.69 99 LEU A C 1
ATOM 801 O O . LEU A 1 99 ? -10.329 -7.803 13.140 1.00 94.69 99 LEU A O 1
ATOM 805 N N . ARG A 1 100 ? -11.833 -6.342 13.949 1.00 94.56 100 ARG A N 1
ATOM 806 C CA . ARG A 1 100 ? -12.479 -7.292 14.859 1.00 94.56 100 ARG A CA 1
ATOM 807 C C . ARG A 1 100 ? -13.147 -8.434 14.099 1.00 94.56 100 ARG A C 1
ATOM 809 O O . ARG A 1 100 ? -12.983 -9.586 14.484 1.00 94.56 100 ARG A O 1
ATOM 816 N N . VAL A 1 101 ? -13.872 -8.131 13.020 1.00 92.75 101 VAL A N 1
ATOM 817 C CA . VAL A 1 101 ? -14.557 -9.149 12.203 1.00 92.75 101 VAL A CA 1
ATOM 818 C C . VAL A 1 101 ? -13.557 -10.086 11.524 1.00 92.75 101 VAL A C 1
ATOM 820 O O . VAL A 1 101 ? -13.793 -11.287 11.443 1.00 92.75 101 VAL A O 1
ATOM 823 N N . THR A 1 102 ? -12.438 -9.547 11.041 1.00 92.88 102 THR A N 1
ATOM 824 C CA . THR A 1 102 ? -11.448 -10.316 10.273 1.00 92.88 102 THR A CA 1
ATOM 825 C C . THR A 1 102 ? -10.451 -11.077 11.146 1.00 92.88 102 THR A C 1
ATOM 827 O O . THR A 1 102 ? -10.089 -12.201 10.803 1.00 92.88 102 THR A O 1
ATOM 830 N N . LYS A 1 103 ? -9.987 -10.483 12.253 1.00 93.94 103 LYS A N 1
ATOM 831 C CA . LYS A 1 103 ? -8.877 -11.002 13.075 1.00 93.94 103 LYS A CA 1
ATOM 832 C C . LYS A 1 103 ? -9.213 -11.187 14.559 1.00 93.94 103 LYS A C 1
ATOM 834 O O . LYS A 1 103 ? -8.400 -11.747 15.289 1.00 93.94 103 LYS A O 1
ATOM 839 N N . GLY A 1 104 ? -10.389 -10.754 15.006 1.00 93.31 104 GLY A N 1
ATOM 840 C CA . GLY A 1 104 ? -10.852 -10.912 16.384 1.00 93.31 104 GLY A CA 1
ATOM 841 C C . GLY A 1 104 ? -10.533 -9.738 17.315 1.00 93.31 104 GLY A C 1
ATOM 842 O O . GLY A 1 104 ? -10.043 -8.681 16.915 1.00 93.31 104 GLY A O 1
ATOM 843 N N . ILE A 1 105 ? -10.866 -9.928 18.591 1.00 94.19 105 ILE A N 1
ATOM 844 C CA . ILE A 1 105 ? -10.705 -8.927 19.653 1.00 94.19 105 ILE A CA 1
ATOM 845 C C . ILE A 1 105 ? -9.215 -8.738 19.975 1.00 94.19 105 ILE A C 1
ATOM 847 O O . ILE A 1 105 ? -8.462 -9.706 20.039 1.00 94.19 105 ILE A O 1
ATOM 851 N N . LEU A 1 106 ? -8.799 -7.487 20.191 1.00 93.00 106 LEU A N 1
ATOM 852 C CA . LEU A 1 106 ? -7.409 -7.065 20.401 1.00 93.00 106 LEU A CA 1
ATOM 853 C C . LEU A 1 106 ? -6.458 -7.471 19.266 1.00 93.00 106 LEU A C 1
ATOM 855 O O . LEU A 1 106 ? -5.248 -7.573 19.473 1.00 93.00 106 LEU A O 1
ATOM 859 N N . ALA A 1 107 ? -6.971 -7.655 18.051 1.00 94.06 107 ALA A N 1
ATOM 860 C CA . ALA A 1 107 ? -6.126 -7.840 16.884 1.00 94.06 107 ALA A CA 1
ATOM 861 C C . ALA A 1 107 ? -5.305 -6.574 16.597 1.00 94.06 107 ALA A C 1
ATOM 863 O O . ALA A 1 107 ? -5.803 -5.450 16.675 1.00 94.06 107 ALA A O 1
ATOM 864 N N . ARG A 1 108 ? -4.029 -6.754 16.242 1.00 92.00 108 ARG A N 1
ATOM 865 C CA . ARG A 1 108 ? -3.141 -5.641 15.897 1.00 92.00 108 ARG A CA 1
ATOM 866 C C . ARG A 1 108 ? -3.337 -5.258 14.425 1.00 92.00 108 ARG A C 1
ATOM 868 O O . ARG A 1 108 ? -3.256 -6.145 13.569 1.00 92.00 108 ARG A O 1
ATOM 875 N N . PRO A 1 109 ? -3.579 -3.976 14.091 1.00 90.06 109 PRO A N 1
ATOM 876 C CA . PRO A 1 109 ? -3.720 -3.577 12.699 1.00 90.06 109 PRO A CA 1
ATOM 877 C C . PRO A 1 109 ? -2.376 -3.719 11.981 1.00 90.06 109 PRO A C 1
ATOM 879 O O . PRO A 1 109 ? -1.337 -3.250 12.451 1.00 90.06 109 PRO A O 1
ATOM 882 N N . GLU A 1 110 ? -2.402 -4.360 10.818 1.00 83.88 110 GLU A N 1
ATOM 883 C CA . GLU A 1 110 ? -1.234 -4.470 9.951 1.00 83.88 110 GLU A CA 1
ATOM 884 C C . GLU A 1 110 ? -1.132 -3.216 9.091 1.00 83.88 110 GLU A C 1
ATOM 886 O O . GLU A 1 110 ? -1.888 -3.012 8.142 1.00 83.88 110 GLU A O 1
ATOM 891 N N . TYR A 1 111 ? -0.168 -2.363 9.418 1.00 69.94 111 TYR A N 1
ATOM 892 C CA . TYR A 1 111 ? 0.212 -1.267 8.545 1.00 69.94 111 TYR A CA 1
ATOM 893 C C . TYR A 1 111 ? 1.208 -1.763 7.503 1.00 69.94 111 TYR A C 1
ATOM 895 O O . TYR A 1 111 ? 2.404 -1.869 7.770 1.00 69.94 111 TYR A O 1
ATOM 903 N N . CYS A 1 112 ? 0.739 -1.974 6.276 1.00 57.47 112 CYS A N 1
ATOM 904 C CA . CYS A 1 112 ? 1.635 -2.033 5.128 1.00 57.47 112 CYS A CA 1
ATOM 905 C C . CYS A 1 112 ? 2.110 -0.606 4.810 1.00 57.47 112 CYS A C 1
ATOM 907 O O . CYS A 1 112 ? 1.574 0.066 3.930 1.00 57.47 112 CYS A O 1
ATOM 909 N N . ARG A 1 113 ? 3.105 -0.098 5.554 1.00 50.88 113 ARG A N 1
ATOM 910 C CA . ARG A 1 113 ? 3.855 1.096 5.132 1.00 50.88 113 ARG A CA 1
ATOM 911 C C . ARG A 1 113 ? 4.749 0.699 3.960 1.00 50.88 113 ARG A C 1
ATOM 913 O O . ARG A 1 113 ? 5.914 0.368 4.142 1.00 50.88 113 ARG A O 1
ATOM 920 N N . GLY A 1 114 ? 4.195 0.703 2.755 1.00 61.03 114 GLY A N 1
ATOM 921 C CA . GLY A 1 114 ? 4.968 0.401 1.560 1.00 61.03 114 GLY A CA 1
ATOM 922 C C . GLY A 1 114 ? 4.108 0.075 0.355 1.00 61.03 114 GLY A C 1
ATOM 923 O O . GLY A 1 114 ? 2.938 -0.280 0.469 1.00 61.03 114 GLY A O 1
ATOM 924 N N . ASN A 1 115 ? 4.722 0.203 -0.820 1.00 65.00 115 ASN A N 1
ATOM 925 C CA . ASN A 1 115 ? 4.163 -0.340 -2.049 1.00 65.00 115 ASN A CA 1
ATOM 926 C C . ASN A 1 115 ? 3.908 -1.838 -1.841 1.00 65.00 115 ASN A C 1
ATOM 928 O O . ASN A 1 115 ? 4.809 -2.538 -1.378 1.00 65.00 115 ASN A O 1
ATOM 932 N N . GLN A 1 116 ? 2.712 -2.309 -2.198 1.00 70.62 116 GLN A N 1
ATOM 933 C CA . GLN A 1 116 ? 2.401 -3.736 -2.260 1.00 70.62 116 GLN A CA 1
ATOM 934 C C . GLN A 1 116 ? 3.529 -4.470 -2.994 1.00 70.62 116 GLN A C 1
ATOM 936 O O . GLN A 1 116 ? 4.034 -3.973 -4.010 1.00 70.62 116 GLN A O 1
ATOM 941 N N . LEU A 1 117 ? 3.960 -5.607 -2.442 1.00 75.44 117 LEU A N 1
ATOM 942 C CA . LEU A 1 117 ? 4.981 -6.429 -3.076 1.00 75.44 117 LEU A CA 1
ATOM 943 C C . LEU A 1 117 ? 4.438 -6.865 -4.438 1.00 75.44 117 LEU A C 1
ATOM 945 O O . LEU A 1 117 ? 3.331 -7.391 -4.529 1.00 75.44 117 LEU A O 1
ATOM 949 N N . ILE A 1 118 ? 5.190 -6.576 -5.493 1.00 84.38 118 ILE A N 1
ATOM 950 C CA . ILE A 1 118 ? 4.823 -6.978 -6.848 1.00 84.38 118 ILE A CA 1
ATOM 951 C C . ILE A 1 118 ? 5.480 -8.317 -7.100 1.00 84.38 118 ILE A C 1
ATOM 953 O O . ILE A 1 118 ? 6.648 -8.506 -6.755 1.00 84.38 118 ILE A O 1
ATOM 957 N N . GLU A 1 119 ? 4.713 -9.220 -7.690 1.00 89.88 119 GLU A N 1
ATOM 958 C CA . GLU A 1 119 ? 5.188 -10.540 -8.058 1.00 89.88 119 GLU A CA 1
ATOM 959 C C . GLU A 1 119 ? 6.409 -10.443 -8.979 1.00 89.88 119 GLU A C 1
ATOM 961 O O . GLU A 1 119 ? 6.475 -9.596 -9.877 1.00 89.88 119 GLU A O 1
ATOM 966 N N . VAL A 1 120 ? 7.391 -11.312 -8.744 1.00 90.44 120 VAL A N 1
ATOM 967 C CA . VAL A 1 120 ? 8.647 -11.329 -9.505 1.00 90.44 120 VAL A CA 1
ATOM 968 C C . VAL A 1 120 ? 8.372 -11.552 -10.994 1.00 90.44 120 VAL A C 1
ATOM 970 O O . VAL A 1 120 ? 8.973 -10.881 -11.832 1.00 90.44 120 VAL A O 1
ATOM 973 N N . ASP A 1 121 ? 7.389 -12.389 -11.316 1.00 92.88 121 ASP A N 1
ATOM 974 C CA . ASP A 1 121 ? 6.973 -12.679 -12.689 1.00 92.88 121 ASP A CA 1
ATOM 975 C C . ASP A 1 121 ? 6.429 -11.433 -13.389 1.00 92.88 121 ASP A C 1
ATOM 977 O O . ASP A 1 121 ? 6.803 -11.140 -14.523 1.00 92.88 121 ASP A O 1
ATOM 981 N N . THR A 1 122 ? 5.648 -10.612 -12.677 1.00 92.56 122 THR A N 1
ATOM 982 C CA . THR A 1 122 ? 5.177 -9.319 -13.195 1.00 92.56 122 THR A CA 1
ATOM 983 C C . THR A 1 122 ? 6.344 -8.373 -13.480 1.00 92.56 122 THR A C 1
ATOM 985 O O . THR A 1 122 ? 6.344 -7.657 -14.482 1.00 92.56 122 THR A O 1
ATOM 988 N N . VAL A 1 123 ? 7.362 -8.352 -12.615 1.00 93.12 123 VAL A N 1
ATOM 989 C CA . VAL A 1 123 ? 8.547 -7.508 -12.821 1.00 93.12 123 VAL A CA 1
ATOM 990 C C . VAL A 1 123 ? 9.328 -7.950 -14.057 1.00 93.12 123 VAL A C 1
ATOM 992 O O . VAL A 1 123 ? 9.678 -7.102 -14.881 1.00 93.12 123 VAL A O 1
ATOM 995 N N . ASN A 1 124 ? 9.568 -9.252 -14.198 1.00 93.25 124 ASN A N 1
ATOM 996 C CA . ASN A 1 124 ? 10.283 -9.816 -15.340 1.00 93.25 124 ASN A CA 1
ATOM 997 C C . ASN A 1 124 ? 9.522 -9.563 -16.642 1.00 93.25 124 ASN A C 1
ATOM 999 O O . ASN A 1 124 ? 10.098 -9.024 -17.584 1.00 93.25 124 ASN A O 1
ATOM 1003 N N . GLN A 1 125 ? 8.207 -9.791 -16.646 1.00 95.50 125 GLN A N 1
ATOM 1004 C CA . GLN A 1 125 ? 7.361 -9.535 -17.807 1.00 95.50 125 GLN A CA 1
ATOM 1005 C C . GLN A 1 125 ? 7.418 -8.070 -18.262 1.00 95.50 125 GLN A C 1
ATOM 1007 O O . GLN A 1 125 ? 7.467 -7.781 -19.457 1.00 95.50 125 GLN A O 1
ATOM 1012 N N . VAL A 1 126 ? 7.450 -7.117 -17.324 1.00 95.62 126 VAL A N 1
ATOM 1013 C CA . VAL A 1 126 ? 7.600 -5.691 -17.656 1.00 95.62 126 VAL A CA 1
ATOM 1014 C C . VAL A 1 126 ? 8.976 -5.401 -18.263 1.00 95.62 126 VAL A C 1
ATOM 1016 O O . VAL A 1 126 ? 9.073 -4.630 -19.220 1.00 95.62 126 VAL A O 1
ATOM 1019 N N . ILE A 1 127 ? 10.045 -6.000 -17.732 1.00 93.56 127 ILE A N 1
ATOM 1020 C CA . ILE A 1 127 ? 11.411 -5.847 -18.261 1.00 93.56 127 ILE A CA 1
ATOM 1021 C C . ILE A 1 127 ? 11.514 -6.419 -19.682 1.00 93.56 127 ILE A C 1
ATOM 1023 O O . ILE A 1 127 ? 12.084 -5.768 -20.567 1.00 93.56 127 ILE A O 1
ATOM 1027 N N . ASP A 1 128 ? 10.919 -7.584 -19.916 1.00 93.75 128 ASP A N 1
ATOM 1028 C CA . ASP A 1 128 ? 10.892 -8.248 -21.219 1.00 93.75 128 ASP A CA 1
ATOM 1029 C C . ASP A 1 128 ? 10.060 -7.457 -22.225 1.00 93.75 128 ASP A C 1
ATOM 1031 O O . ASP A 1 128 ? 10.502 -7.221 -23.351 1.00 93.75 128 ASP A O 1
ATOM 1035 N N . TYR A 1 129 ? 8.916 -6.921 -21.794 1.00 95.81 129 TYR A N 1
ATOM 1036 C CA . TYR A 1 129 ? 8.086 -6.046 -22.616 1.00 95.81 129 TYR A CA 1
ATOM 1037 C C . TYR A 1 129 ? 8.849 -4.807 -23.103 1.00 95.81 129 TYR A C 1
ATOM 1039 O O . TYR A 1 129 ? 8.775 -4.444 -24.277 1.00 95.81 129 TYR A O 1
ATOM 1047 N N . TYR A 1 130 ? 9.653 -4.180 -22.239 1.00 95.00 130 TYR A N 1
ATOM 1048 C CA . TYR A 1 130 ? 10.515 -3.071 -22.651 1.00 95.00 130 TYR A CA 1
ATOM 1049 C C . TYR A 1 130 ? 11.582 -3.476 -23.676 1.00 95.00 130 TYR A C 1
ATOM 1051 O O . TYR A 1 130 ? 12.076 -2.607 -24.399 1.00 95.00 130 TYR A O 1
ATOM 1059 N N . SER A 1 131 ? 11.946 -4.755 -23.744 1.00 91.31 131 SER A N 1
ATOM 1060 C CA . SER A 1 131 ? 12.953 -5.291 -24.664 1.00 91.31 131 SER A CA 1
ATOM 1061 C C . SER A 1 131 ? 12.382 -5.673 -26.033 1.00 91.31 131 SER A C 1
ATOM 1063 O O . SER A 1 131 ? 13.160 -5.903 -26.958 1.00 91.31 131 SER A O 1
ATOM 1065 N N . LEU A 1 132 ? 11.055 -5.681 -26.195 1.00 92.62 132 LEU A N 1
ATOM 1066 C CA . LEU A 1 132 ? 10.400 -5.957 -27.472 1.00 92.62 132 LEU A CA 1
ATOM 1067 C C . LEU A 1 132 ? 10.695 -4.871 -28.507 1.00 92.62 132 LEU A C 1
ATOM 1069 O O . LEU A 1 132 ? 10.620 -3.673 -28.229 1.00 92.62 132 LEU A O 1
ATOM 1073 N N . ASP A 1 133 ? 10.945 -5.304 -29.739 1.00 87.94 133 ASP A N 1
ATOM 1074 C CA . ASP A 1 133 ? 11.220 -4.435 -30.887 1.00 87.94 133 ASP A CA 1
ATOM 1075 C C . ASP A 1 133 ? 10.034 -3.537 -31.287 1.00 87.94 133 ASP A C 1
ATOM 1077 O O . ASP A 1 133 ? 10.217 -2.491 -31.916 1.00 87.94 133 ASP A O 1
ATOM 1081 N N . SER A 1 134 ? 8.813 -3.918 -30.903 1.00 87.62 134 SER A N 1
ATOM 1082 C CA . SER A 1 134 ? 7.603 -3.102 -31.057 1.00 87.62 134 SER A CA 1
ATOM 1083 C C . SER A 1 134 ? 7.580 -1.894 -30.108 1.00 87.62 134 SER A C 1
ATOM 1085 O O . SER A 1 134 ? 7.027 -0.846 -30.455 1.00 87.62 134 SER A O 1
ATOM 1087 N N . VAL A 1 135 ? 8.210 -2.014 -28.935 1.00 89.81 135 VAL A N 1
ATOM 1088 C CA . VAL A 1 135 ? 8.174 -1.025 -27.843 1.00 89.81 135 VAL A CA 1
ATOM 1089 C C . VAL A 1 135 ? 9.449 -0.185 -27.795 1.00 89.81 135 VAL A C 1
ATOM 1091 O O . VAL A 1 135 ? 9.407 1.023 -27.552 1.00 89.81 135 VAL A O 1
ATOM 1094 N N . SER A 1 136 ? 10.606 -0.800 -28.029 1.00 90.44 136 SER A N 1
ATOM 1095 C CA . SER A 1 136 ? 11.893 -0.114 -28.086 1.00 90.44 136 SER A CA 1
ATOM 1096 C C . SER A 1 136 ? 12.752 -0.665 -29.215 1.00 90.44 136 SER A C 1
ATOM 1098 O O . SER A 1 136 ? 12.646 -1.832 -29.560 1.00 90.44 136 SER A O 1
ATOM 1100 N N . ARG A 1 137 ? 13.637 0.148 -29.789 1.00 89.75 137 ARG A N 1
ATOM 1101 C CA . ARG A 1 137 ? 14.590 -0.273 -30.825 1.00 89.75 137 ARG A CA 1
ATOM 1102 C C . ARG A 1 137 ? 16.008 -0.226 -30.293 1.00 89.75 137 ARG A C 1
ATOM 1104 O O . ARG A 1 137 ? 16.368 0.729 -29.609 1.00 89.75 137 ARG A O 1
ATOM 1111 N N . ALA A 1 138 ? 16.806 -1.244 -30.597 1.00 88.31 138 ALA A N 1
ATOM 1112 C CA . ALA A 1 138 ? 18.228 -1.229 -30.276 1.00 88.31 138 ALA A CA 1
ATOM 1113 C C . ALA A 1 138 ? 18.962 -0.154 -31.085 1.00 88.31 138 ALA A C 1
ATOM 1115 O O . ALA A 1 138 ? 18.649 0.070 -32.254 1.00 88.31 138 ALA A O 1
ATOM 1116 N N . SER A 1 139 ? 19.950 0.487 -30.461 1.00 85.00 139 SER A N 1
ATOM 1117 C CA . SER A 1 139 ? 20.867 1.371 -31.166 1.00 85.00 139 SER A CA 1
ATOM 1118 C C . SER A 1 139 ? 21.666 0.556 -32.193 1.00 85.00 139 SER A C 1
ATOM 1120 O O . SER A 1 139 ? 22.191 -0.511 -31.861 1.00 85.00 139 SER A O 1
ATOM 1122 N N . PRO A 1 140 ? 21.808 1.046 -33.428 1.00 80.69 140 PRO A N 1
ATOM 1123 C CA . PRO A 1 140 ? 22.636 0.455 -34.468 1.00 80.69 140 PRO A CA 1
ATOM 1124 C C . PRO A 1 140 ? 24.125 0.697 -34.207 1.00 80.69 140 PRO A C 1
ATOM 1126 O O . PRO A 1 140 ? 24.989 0.062 -34.814 1.00 80.69 140 PRO A O 1
ATOM 1129 N N . ASN A 1 141 ? 24.445 1.673 -33.355 1.00 81.25 141 ASN A N 1
ATOM 1130 C CA . ASN A 1 141 ? 25.794 2.136 -33.145 1.00 81.25 141 ASN A CA 1
ATOM 1131 C C . ASN A 1 141 ? 26.472 1.207 -32.142 1.00 81.25 141 ASN A C 1
ATOM 1133 O O . ASN A 1 141 ? 26.090 1.126 -30.977 1.00 81.25 141 ASN A O 1
ATOM 1137 N N . LYS A 1 142 ? 27.548 0.545 -32.578 1.00 80.81 142 LYS A N 1
ATOM 1138 C CA . LYS A 1 142 ? 28.332 -0.372 -31.734 1.00 80.81 142 LYS A CA 1
ATOM 1139 C C . LYS A 1 142 ? 28.896 0.298 -30.474 1.00 80.81 142 LYS A C 1
ATOM 1141 O O . LYS A 1 142 ? 29.189 -0.393 -29.501 1.00 80.81 142 LYS A O 1
ATOM 1146 N N . ARG A 1 143 ? 29.062 1.627 -30.484 1.00 83.00 143 ARG A N 1
ATOM 1147 C CA . ARG A 1 143 ? 29.522 2.395 -29.315 1.00 83.00 143 ARG A CA 1
ATOM 1148 C C . ARG A 1 143 ? 28.434 2.592 -28.261 1.00 83.00 143 ARG A C 1
ATOM 1150 O O . ARG A 1 143 ? 28.770 2.788 -27.098 1.00 83.00 143 ARG A O 1
ATOM 1157 N N . ASP A 1 144 ? 27.161 2.468 -28.628 1.00 84.50 144 ASP A N 1
ATOM 1158 C CA . ASP A 1 144 ? 26.027 2.651 -27.722 1.00 84.50 144 ASP A CA 1
ATOM 1159 C C . ASP A 1 144 ? 25.734 1.351 -26.969 1.00 84.50 144 ASP A C 1
ATOM 1161 O O . ASP A 1 144 ? 24.662 0.751 -27.062 1.00 84.50 144 ASP A O 1
ATOM 1165 N N . THR A 1 145 ? 26.729 0.891 -26.217 1.00 88.44 145 THR A N 1
ATOM 1166 C CA . THR A 1 145 ? 26.638 -0.297 -25.372 1.00 88.44 145 THR A CA 1
ATOM 1167 C C . THR A 1 145 ? 26.912 0.079 -23.921 1.00 88.44 145 THR A C 1
ATOM 1169 O O . THR A 1 145 ? 27.780 0.893 -23.612 1.00 88.44 145 THR A O 1
ATOM 1172 N N . LEU A 1 146 ? 26.139 -0.501 -23.006 1.00 88.38 146 LEU A N 1
ATOM 1173 C CA . LEU A 1 146 ? 26.277 -0.319 -21.566 1.00 88.38 146 LEU A CA 1
ATOM 1174 C C . LEU A 1 146 ? 26.714 -1.631 -20.926 1.00 88.38 146 LEU A C 1
ATOM 1176 O O . LEU A 1 146 ? 26.198 -2.696 -21.252 1.00 88.38 146 LEU A O 1
ATOM 1180 N N . LEU A 1 147 ? 27.640 -1.545 -19.976 1.00 89.12 147 LEU A N 1
ATOM 1181 C CA . LEU A 1 147 ? 27.980 -2.664 -19.103 1.00 89.12 147 LEU A CA 1
ATOM 1182 C C . LEU A 1 147 ? 27.027 -2.681 -17.911 1.00 89.12 147 LEU A C 1
ATOM 1184 O O . LEU A 1 147 ? 27.036 -1.760 -17.092 1.00 89.12 147 LEU A O 1
ATOM 1188 N N . ILE A 1 148 ? 26.215 -3.728 -17.813 1.00 85.81 148 ILE A N 1
ATOM 1189 C CA . ILE A 1 148 ? 25.207 -3.888 -16.766 1.00 85.81 148 ILE A CA 1
ATOM 1190 C C . ILE A 1 148 ? 25.500 -5.164 -15.984 1.00 85.81 148 ILE A C 1
ATOM 1192 O O . ILE A 1 148 ? 25.912 -6.176 -16.546 1.00 85.81 148 ILE A O 1
ATOM 1196 N N . ARG A 1 149 ? 25.306 -5.091 -14.667 1.00 84.75 149 ARG A N 1
ATOM 1197 C CA . ARG A 1 149 ? 25.287 -6.259 -13.785 1.00 84.75 149 ARG A CA 1
ATOM 1198 C C . ARG A 1 149 ? 23.839 -6.694 -13.611 1.00 84.75 149 ARG A C 1
ATOM 1200 O O . ARG A 1 149 ? 22.999 -5.852 -13.289 1.00 84.75 149 ARG A O 1
ATOM 1207 N N . PHE A 1 150 ? 23.562 -7.968 -13.850 1.00 78.56 150 PHE A N 1
ATOM 1208 C CA . PHE A 1 150 ? 22.258 -8.570 -13.595 1.00 78.56 150 PHE A CA 1
ATOM 1209 C C . PHE A 1 150 ? 22.321 -9.304 -12.253 1.00 78.56 150 PHE A C 1
ATOM 1211 O O . PHE A 1 150 ? 23.131 -10.214 -12.091 1.00 78.56 150 PHE A O 1
ATOM 1218 N N . GLY A 1 151 ? 21.499 -8.880 -11.289 1.00 75.00 151 GLY A N 1
ATOM 1219 C CA . GLY A 1 151 ? 21.485 -9.453 -9.939 1.00 75.00 151 GLY A CA 1
ATOM 1220 C C . GLY A 1 151 ? 22.846 -9.381 -9.238 1.00 75.00 151 GLY A C 1
ATOM 1221 O O . GLY A 1 151 ? 23.563 -8.385 -9.363 1.00 75.00 151 GLY A O 1
ATOM 1222 N N . ASP A 1 152 ? 23.195 -10.462 -8.541 1.00 75.31 152 ASP A N 1
ATOM 1223 C CA . ASP A 1 152 ? 24.434 -10.598 -7.761 1.00 75.31 152 ASP A CA 1
ATOM 1224 C C . ASP A 1 152 ? 25.616 -11.147 -8.577 1.00 75.31 152 ASP A C 1
ATOM 1226 O O . ASP A 1 152 ? 26.676 -11.464 -8.031 1.00 75.31 152 ASP A O 1
ATOM 1230 N N . ALA A 1 153 ? 25.468 -11.259 -9.901 1.00 76.50 153 ALA A N 1
ATOM 1231 C CA . ALA A 1 153 ? 26.546 -11.728 -10.757 1.00 76.50 153 ALA A CA 1
ATOM 1232 C C . ALA A 1 153 ? 27.750 -10.769 -10.700 1.00 76.50 153 ALA A C 1
ATOM 1234 O O . ALA A 1 153 ? 27.629 -9.546 -10.848 1.00 76.50 153 ALA A O 1
ATOM 1235 N N . LYS A 1 154 ? 28.948 -11.340 -10.518 1.00 74.75 154 LYS A N 1
ATOM 1236 C CA . LYS A 1 154 ? 30.212 -10.585 -10.489 1.00 74.75 154 LYS A CA 1
ATOM 1237 C C . LYS A 1 154 ? 30.550 -9.995 -11.865 1.00 74.75 154 LYS A C 1
ATOM 1239 O O . LYS A 1 154 ? 31.141 -8.910 -11.951 1.00 74.75 154 LYS A O 1
ATOM 1244 N N . ASP A 1 155 ? 30.111 -10.674 -12.920 1.00 83.31 155 ASP A N 1
ATOM 1245 C CA . ASP A 1 155 ? 30.420 -10.345 -14.304 1.00 83.31 155 ASP A CA 1
ATOM 1246 C C . ASP A 1 155 ? 29.467 -9.297 -14.886 1.00 83.31 155 ASP A C 1
ATOM 1248 O O . ASP A 1 155 ? 28.263 -9.266 -14.627 1.00 83.31 155 ASP A O 1
ATOM 1252 N N . LYS A 1 156 ? 30.034 -8.388 -15.683 1.00 84.75 156 LYS A N 1
ATOM 1253 C CA . LYS A 1 156 ? 29.288 -7.334 -16.377 1.00 84.75 156 LYS A CA 1
ATOM 1254 C C . LYS A 1 156 ? 28.984 -7.791 -17.798 1.00 84.75 156 LYS A C 1
ATOM 1256 O O . LYS A 1 156 ? 29.904 -8.111 -18.546 1.00 84.75 156 LYS A O 1
ATOM 1261 N N . ILE A 1 157 ? 27.720 -7.720 -18.198 1.00 86.56 157 ILE A N 1
ATOM 1262 C CA . ILE A 1 157 ? 27.281 -8.042 -19.558 1.00 86.56 157 ILE A CA 1
ATOM 1263 C C . ILE A 1 157 ? 27.177 -6.744 -20.363 1.00 86.56 157 ILE A C 1
ATOM 1265 O O . ILE A 1 157 ? 26.665 -5.736 -19.869 1.00 86.56 157 ILE A O 1
ATOM 1269 N N . ARG A 1 158 ? 27.681 -6.751 -21.603 1.00 87.69 158 ARG A N 1
ATOM 1270 C CA . ARG A 1 158 ? 27.508 -5.642 -22.555 1.00 87.69 158 ARG A CA 1
ATOM 1271 C C . ARG A 1 158 ? 26.133 -5.749 -23.211 1.00 87.69 158 ARG A C 1
ATOM 1273 O O . ARG A 1 158 ? 25.872 -6.710 -23.924 1.00 87.69 158 ARG A O 1
ATOM 1280 N N . VAL A 1 159 ? 25.282 -4.751 -22.993 1.00 89.81 159 VAL A N 1
ATOM 1281 C CA . VAL A 1 159 ? 23.926 -4.665 -23.556 1.00 89.81 159 VAL A CA 1
ATOM 1282 C C . VAL A 1 159 ? 23.822 -3.405 -24.412 1.00 89.81 159 VAL A C 1
ATOM 1284 O O . VAL A 1 159 ? 24.264 -2.335 -23.992 1.00 89.81 159 VAL A O 1
ATOM 1287 N N . ALA A 1 160 ? 23.252 -3.512 -25.612 1.00 89.81 160 ALA A N 1
ATOM 1288 C CA . ALA A 1 160 ? 23.008 -2.354 -26.471 1.00 89.81 160 ALA A CA 1
ATOM 1289 C C . ALA A 1 160 ? 21.957 -1.419 -25.850 1.00 89.81 160 ALA A C 1
ATOM 1291 O O . ALA A 1 160 ? 20.954 -1.870 -25.292 1.00 89.81 160 ALA A O 1
ATOM 1292 N N . VAL A 1 161 ? 22.175 -0.109 -25.954 1.00 90.00 161 VAL A N 1
ATOM 1293 C CA . VAL A 1 161 ? 21.170 0.888 -25.571 1.00 90.00 161 VAL A CA 1
ATOM 1294 C C . VAL A 1 161 ? 19.960 0.733 -26.484 1.00 90.00 161 VAL A C 1
ATOM 1296 O O . VAL A 1 161 ? 20.109 0.581 -27.693 1.00 90.00 161 VAL A O 1
ATOM 1299 N N . ARG A 1 162 ? 18.759 0.782 -25.910 1.00 90.94 162 ARG A N 1
ATOM 1300 C CA . ARG A 1 162 ? 17.493 0.754 -26.642 1.00 90.94 162 ARG A CA 1
ATOM 1301 C C . ARG A 1 162 ? 16.748 2.070 -26.461 1.00 90.94 162 ARG A C 1
ATOM 1303 O O . ARG A 1 162 ? 16.809 2.678 -25.393 1.00 90.94 162 ARG A O 1
ATOM 1310 N N . PHE A 1 163 ? 16.011 2.494 -27.475 1.00 89.69 163 PHE A N 1
ATOM 1311 C CA . PHE A 1 163 ? 15.230 3.726 -27.485 1.00 89.69 163 PHE A CA 1
ATOM 1312 C C . PHE A 1 163 ? 13.748 3.407 -27.644 1.00 89.69 163 PHE A C 1
ATOM 1314 O O . PHE A 1 163 ? 13.375 2.645 -28.532 1.00 89.69 163 PHE A O 1
ATOM 1321 N N . LEU A 1 164 ? 12.900 3.962 -26.778 1.00 90.31 164 LEU A N 1
ATOM 1322 C CA . LEU A 1 164 ? 11.450 3.762 -26.859 1.00 90.31 164 LEU A CA 1
ATOM 1323 C C . LEU A 1 164 ? 10.876 4.352 -28.152 1.00 90.31 164 LEU A C 1
ATOM 1325 O O . LEU A 1 164 ? 11.193 5.489 -28.510 1.00 90.31 164 LEU A O 1
ATOM 1329 N N . THR A 1 165 ? 10.004 3.596 -28.815 1.00 87.56 165 THR A N 1
ATOM 1330 C CA . THR A 1 165 ? 9.296 4.027 -30.032 1.00 87.56 165 THR A CA 1
ATOM 1331 C C . THR A 1 165 ? 8.114 4.946 -29.721 1.00 87.56 165 THR A C 1
ATOM 1333 O O . THR A 1 165 ? 7.737 5.761 -30.556 1.00 87.56 165 THR A O 1
ATOM 1336 N N . CYS A 1 166 ? 7.550 4.850 -28.515 1.00 86.56 166 CYS A N 1
ATOM 1337 C CA . CYS A 1 166 ? 6.434 5.666 -28.035 1.00 86.56 166 CYS A CA 1
ATOM 1338 C C . CYS A 1 166 ? 6.724 6.283 -26.658 1.00 86.56 166 CYS A C 1
ATOM 1340 O O . CYS A 1 166 ? 7.800 6.090 -26.076 1.00 86.56 166 CYS A O 1
ATOM 1342 N N . THR A 1 167 ? 5.772 7.042 -26.104 1.00 90.75 167 THR A N 1
ATOM 1343 C CA . THR A 1 167 ? 5.923 7.529 -24.731 1.00 90.75 167 THR A CA 1
ATOM 1344 C C . THR A 1 167 ? 5.822 6.366 -23.739 1.00 90.75 167 THR A C 1
ATOM 1346 O O . THR A 1 167 ? 5.275 5.304 -24.034 1.00 90.75 167 THR A O 1
ATOM 1349 N N . VAL A 1 168 ? 6.341 6.563 -22.521 1.00 92.44 168 VAL A N 1
ATOM 1350 C CA . VAL A 1 168 ? 6.207 5.558 -21.447 1.00 92.44 168 VAL A CA 1
ATOM 1351 C C . VAL A 1 168 ? 4.734 5.376 -21.038 1.00 92.44 168 VAL A C 1
ATOM 1353 O O . VAL A 1 168 ? 4.359 4.307 -20.566 1.00 92.44 168 VAL A O 1
ATOM 1356 N N . GLY A 1 169 ? 3.899 6.405 -21.236 1.00 92.12 169 GLY A N 1
ATOM 1357 C CA . GLY A 1 169 ? 2.454 6.330 -21.014 1.00 92.12 169 GLY A CA 1
ATOM 1358 C C . GLY A 1 169 ? 1.781 5.394 -22.010 1.00 92.12 169 GLY A C 1
ATOM 1359 O O . GLY A 1 169 ? 1.138 4.438 -21.592 1.00 92.12 169 GLY A O 1
ATOM 1360 N N . ASP A 1 170 ? 2.027 5.602 -23.302 1.00 92.12 170 ASP A N 1
ATOM 1361 C CA . ASP A 1 170 ? 1.447 4.763 -24.360 1.00 92.12 170 ASP A CA 1
ATOM 1362 C C . ASP A 1 170 ? 1.940 3.316 -24.249 1.00 92.12 170 ASP A C 1
ATOM 1364 O O . ASP A 1 170 ? 1.182 2.371 -24.453 1.00 92.12 170 ASP A O 1
ATOM 1368 N N . ALA A 1 171 ? 3.212 3.126 -23.877 1.00 93.06 171 ALA A N 1
ATOM 1369 C CA . ALA A 1 171 ? 3.773 1.800 -23.640 1.00 93.06 171 ALA A CA 1
ATOM 1370 C C . ALA A 1 171 ? 3.042 1.066 -22.503 1.00 93.06 171 ALA A C 1
ATOM 1372 O O . ALA A 1 171 ? 2.826 -0.137 -22.613 1.00 93.06 171 ALA A O 1
ATOM 1373 N N . TYR A 1 172 ? 2.649 1.779 -21.441 1.00 95.88 172 TYR A N 1
ATOM 1374 C CA . TYR A 1 172 ? 1.879 1.221 -20.326 1.00 95.88 172 TYR A CA 1
ATOM 1375 C C . TYR A 1 172 ? 0.448 0.855 -20.733 1.00 95.88 172 TYR A C 1
ATOM 1377 O O . TYR A 1 172 ? -0.057 -0.189 -20.330 1.00 95.88 172 TYR A O 1
ATOM 1385 N N . GLU A 1 173 ? -0.207 1.695 -21.531 1.00 95.06 173 GLU A N 1
ATOM 1386 C CA . GLU A 1 173 ? -1.561 1.415 -22.019 1.00 95.06 173 GLU A CA 1
ATOM 1387 C C . GLU A 1 173 ? -1.580 0.181 -22.921 1.00 95.06 173 GLU A C 1
ATOM 1389 O O . GLU A 1 173 ? -2.392 -0.715 -22.699 1.00 95.06 173 GLU A O 1
ATOM 1394 N N . LYS A 1 174 ? -0.617 0.077 -23.844 1.00 94.44 174 LYS A N 1
ATOM 1395 C CA . LYS A 1 174 ? -0.410 -1.125 -24.662 1.00 94.44 174 LYS A CA 1
ATOM 1396 C C . LYS A 1 174 ? -0.075 -2.350 -23.815 1.00 94.44 174 LYS A C 1
ATOM 1398 O O . LYS A 1 174 ? -0.670 -3.397 -24.011 1.00 94.44 174 LYS A O 1
ATOM 1403 N N . PHE A 1 175 ? 0.777 -2.207 -22.796 1.00 95.50 175 PHE A N 1
ATOM 1404 C CA . PHE A 1 175 ? 1.096 -3.308 -21.884 1.00 95.50 175 PHE A CA 1
ATOM 1405 C C . PHE A 1 175 ? -0.158 -3.864 -21.202 1.00 95.50 175 PHE A C 1
ATOM 1407 O O . PHE A 1 175 ? -0.327 -5.073 -21.124 1.00 95.50 175 PHE A O 1
ATOM 1414 N N . ARG A 1 176 ? -1.068 -2.996 -20.743 1.00 95.38 176 ARG A N 1
ATOM 1415 C CA . ARG A 1 176 ? -2.332 -3.439 -20.133 1.00 95.38 176 ARG A CA 1
ATOM 1416 C C . ARG A 1 176 ? -3.268 -4.137 -21.118 1.00 95.38 176 ARG A C 1
ATOM 1418 O O . ARG A 1 176 ? -4.066 -4.961 -20.682 1.00 95.38 176 ARG A O 1
ATOM 1425 N N . GLN A 1 177 ? -3.213 -3.769 -22.396 1.00 93.94 177 GLN A N 1
ATOM 1426 C CA . GLN A 1 177 ? -4.012 -4.392 -23.452 1.00 93.94 177 GLN A CA 1
ATOM 1427 C C . GLN A 1 177 ? -3.443 -5.761 -23.837 1.00 93.94 177 GLN A C 1
ATOM 1429 O O . GLN A 1 177 ? -4.195 -6.727 -23.919 1.00 93.94 177 GLN A O 1
ATOM 1434 N N . ASP A 1 178 ? -2.124 -5.846 -24.007 1.00 93.19 178 ASP A N 1
ATOM 1435 C CA . ASP A 1 178 ? -1.423 -7.062 -24.427 1.00 93.19 178 ASP A CA 1
ATOM 1436 C C . ASP A 1 178 ? -1.323 -8.093 -23.286 1.00 93.19 178 ASP A C 1
ATOM 1438 O O . ASP A 1 178 ? -1.346 -9.299 -23.525 1.00 93.19 178 ASP A O 1
ATOM 1442 N N . TYR A 1 179 ? -1.234 -7.624 -22.036 1.00 93.38 179 TYR A N 1
ATOM 1443 C CA . TYR A 1 179 ? -0.991 -8.440 -20.843 1.00 93.38 179 TYR A CA 1
ATOM 1444 C C . TYR A 1 179 ? -1.992 -8.124 -19.715 1.00 93.38 179 TYR A C 1
ATOM 1446 O O . TYR A 1 179 ? -1.598 -7.653 -18.644 1.00 93.38 179 TYR A O 1
ATOM 1454 N N . PRO A 1 180 ? -3.298 -8.405 -19.900 1.00 91.69 180 PRO A N 1
ATOM 1455 C CA . PRO A 1 180 ? -4.330 -8.057 -18.920 1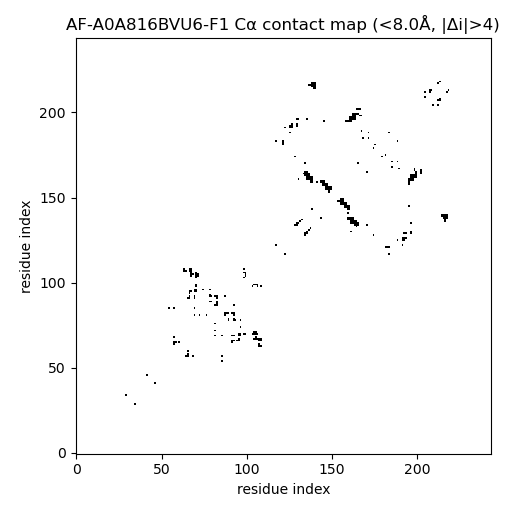.00 91.69 180 PRO A CA 1
ATOM 1456 C C . PRO A 1 180 ? -4.220 -8.825 -17.591 1.00 91.69 180 PRO A C 1
ATOM 1458 O O . PRO A 1 180 ? -4.799 -8.392 -16.601 1.00 91.69 180 PRO A O 1
ATOM 1461 N N . GLY A 1 181 ? -3.481 -9.942 -17.552 1.00 91.00 181 GLY A N 1
ATOM 1462 C CA . GLY A 1 181 ? -3.267 -10.743 -16.338 1.00 91.00 181 GLY A CA 1
ATOM 1463 C C . GLY A 1 181 ? -2.195 -10.205 -15.384 1.00 91.00 181 GLY A C 1
ATOM 1464 O O . GLY A 1 181 ? -2.102 -10.678 -14.258 1.00 91.00 181 GLY A O 1
ATOM 1465 N N . PHE A 1 182 ? -1.394 -9.222 -15.806 1.00 91.06 182 PHE A N 1
ATOM 1466 C CA . PHE A 1 182 ? -0.305 -8.672 -14.999 1.00 91.06 182 PHE A CA 1
ATOM 1467 C C . PHE A 1 182 ? -0.700 -7.314 -14.410 1.00 91.06 182 PHE A C 1
ATOM 1469 O O . PHE A 1 182 ? -0.658 -6.273 -15.074 1.00 91.06 182 PHE A O 1
ATOM 1476 N N . GLU A 1 183 ? -1.078 -7.307 -13.132 1.00 89.00 183 GLU A N 1
ATOM 1477 C CA . GLU A 1 183 ? -1.512 -6.090 -12.449 1.00 89.00 183 GLU A CA 1
ATOM 1478 C C . GLU A 1 183 ? -0.326 -5.221 -12.014 1.00 89.00 183 GLU A C 1
ATOM 1480 O O . GLU A 1 183 ? 0.400 -5.517 -11.063 1.00 89.00 183 GLU A O 1
ATOM 1485 N N . ILE A 1 184 ? -0.144 -4.078 -12.681 1.00 92.69 184 ILE A N 1
ATOM 1486 C CA . ILE A 1 184 ? 0.873 -3.097 -12.297 1.00 92.69 184 ILE A CA 1
ATOM 1487 C C . ILE A 1 184 ? 0.365 -1.658 -12.384 1.00 92.69 184 ILE A C 1
ATOM 1489 O O . ILE A 1 184 ? -0.284 -1.233 -13.343 1.00 92.69 184 ILE A O 1
ATOM 1493 N N . ARG A 1 185 ? 0.710 -0.854 -11.371 1.00 91.50 185 ARG A N 1
ATOM 1494 C CA . ARG A 1 185 ? 0.433 0.589 -11.356 1.00 91.50 185 ARG A CA 1
ATOM 1495 C C . ARG A 1 185 ? 1.393 1.350 -12.270 1.00 91.50 185 ARG A C 1
ATOM 1497 O O . ARG A 1 185 ? 2.598 1.088 -12.278 1.00 91.50 185 ARG A O 1
ATOM 1504 N N . ARG A 1 186 ? 0.883 2.391 -12.938 1.00 92.44 186 ARG A N 1
ATOM 1505 C CA . ARG A 1 186 ? 1.641 3.249 -13.869 1.00 92.44 186 ARG A CA 1
ATOM 1506 C C . ARG A 1 186 ? 2.965 3.759 -13.288 1.00 92.44 186 ARG A C 1
ATOM 1508 O O . ARG A 1 186 ? 3.996 3.628 -13.943 1.00 92.44 186 ARG A O 1
ATOM 1515 N N . SER A 1 187 ? 2.968 4.287 -12.061 1.00 91.44 187 SER A N 1
ATOM 1516 C CA . SER A 1 187 ? 4.188 4.812 -11.425 1.00 91.44 187 SER A CA 1
ATOM 1517 C C . SER A 1 187 ? 5.269 3.743 -11.279 1.00 91.44 187 SER A C 1
ATOM 1519 O O . SER A 1 187 ? 6.428 3.995 -11.596 1.00 91.44 187 SER A O 1
ATOM 1521 N N . LYS A 1 188 ? 4.891 2.522 -10.879 1.00 91.62 188 LYS A N 1
ATOM 1522 C CA . LYS A 1 188 ? 5.847 1.420 -10.769 1.00 91.62 188 LYS A CA 1
ATOM 1523 C C . LYS A 1 188 ? 6.340 0.971 -12.142 1.00 91.62 188 LYS A C 1
ATOM 1525 O O . LYS A 1 188 ? 7.541 0.794 -12.306 1.00 91.62 188 LYS A O 1
ATOM 1530 N N . PHE A 1 189 ? 5.451 0.848 -13.126 1.00 95.12 189 PHE A N 1
ATOM 1531 C CA . PHE A 1 189 ? 5.833 0.519 -14.501 1.00 95.12 189 PHE A CA 1
ATOM 1532 C C . PHE A 1 189 ? 6.898 1.485 -15.054 1.00 95.12 189 PHE A C 1
ATOM 1534 O O . PHE A 1 189 ? 7.850 1.067 -15.712 1.00 95.12 189 PHE A O 1
ATOM 1541 N N . HIS A 1 190 ? 6.792 2.779 -14.726 1.00 94.19 190 HIS A N 1
ATOM 1542 C CA . HIS A 1 190 ? 7.804 3.776 -15.088 1.00 94.19 190 HIS A CA 1
ATOM 1543 C C . HIS A 1 190 ? 9.139 3.543 -14.362 1.00 94.19 190 HIS A C 1
ATOM 1545 O O . HIS A 1 190 ? 10.199 3.718 -14.963 1.00 94.19 190 HIS A O 1
ATOM 1551 N N . SER A 1 191 ? 9.100 3.148 -13.086 1.00 92.06 191 SER A N 1
ATOM 1552 C CA . SER A 1 191 ? 10.293 2.851 -12.282 1.00 92.06 191 SER A CA 1
ATOM 1553 C C . SER A 1 191 ? 10.996 1.550 -12.677 1.00 92.06 191 SER A C 1
ATOM 1555 O O . SER A 1 191 ? 12.211 1.469 -12.534 1.00 92.06 191 SER A O 1
ATOM 1557 N N . LEU A 1 192 ? 10.261 0.544 -13.165 1.00 93.56 192 LEU A N 1
ATOM 1558 C CA . LEU A 1 192 ? 10.813 -0.754 -13.585 1.00 93.56 192 LEU A CA 1
ATOM 1559 C C . LEU A 1 192 ? 11.520 -0.712 -14.940 1.00 93.56 192 LEU A C 1
ATOM 1561 O O . LEU A 1 192 ? 12.138 -1.694 -15.342 1.00 93.56 192 LEU A O 1
ATOM 1565 N N . ARG A 1 193 ? 11.458 0.418 -15.647 1.00 94.06 193 ARG A N 1
ATOM 1566 C CA . ARG A 1 193 ? 12.130 0.564 -16.930 1.00 94.06 193 ARG A CA 1
ATOM 1567 C C . ARG A 1 193 ? 13.639 0.308 -16.788 1.00 94.06 193 ARG A C 1
ATOM 1569 O O . ARG A 1 193 ? 14.309 1.044 -16.052 1.00 94.06 193 ARG A O 1
ATOM 1576 N N . PRO A 1 194 ? 14.209 -0.636 -17.556 1.00 92.50 194 PRO A N 1
ATOM 1577 C CA . PRO A 1 194 ? 15.631 -0.933 -17.480 1.00 92.50 194 PRO A CA 1
ATOM 1578 C C . PRO A 1 194 ? 16.513 0.270 -17.836 1.00 92.50 194 PRO A C 1
ATOM 1580 O O . PRO A 1 194 ? 16.178 1.092 -18.691 1.00 92.50 194 PRO A O 1
ATOM 1583 N N . LYS A 1 195 ? 17.699 0.357 -17.220 1.00 90.00 195 LYS A N 1
ATOM 1584 C CA . LYS A 1 195 ? 18.643 1.479 -17.417 1.00 90.00 195 LYS A CA 1
ATOM 1585 C C . LYS A 1 195 ? 19.114 1.638 -18.867 1.00 90.00 195 LYS A C 1
ATOM 1587 O O . LYS A 1 195 ? 19.447 2.759 -19.270 1.00 90.00 195 LYS A O 1
ATOM 1592 N N . TYR A 1 196 ? 19.159 0.535 -19.618 1.00 90.88 196 TYR A N 1
ATOM 1593 C CA . TYR A 1 196 ? 19.533 0.506 -21.032 1.00 90.88 196 TYR A CA 1
ATOM 1594 C C . TYR A 1 196 ? 18.418 0.966 -21.970 1.00 90.88 196 TYR A C 1
ATOM 1596 O O . TYR A 1 196 ? 18.703 1.223 -23.132 1.00 90.88 196 TYR A O 1
ATOM 1604 N N . VAL A 1 197 ? 17.188 1.149 -21.481 1.00 92.88 197 VAL A N 1
ATOM 1605 C CA . VAL A 1 197 ? 16.064 1.660 -22.269 1.00 92.88 197 VAL A CA 1
ATOM 1606 C C . VAL A 1 197 ? 15.900 3.159 -22.010 1.00 92.88 197 VAL A C 1
ATOM 1608 O O . VAL A 1 197 ? 15.561 3.603 -20.908 1.00 92.88 197 VAL A O 1
ATOM 1611 N N . LYS A 1 198 ? 16.166 3.971 -23.031 1.00 89.62 198 LYS A N 1
ATOM 1612 C CA . LYS A 1 198 ? 16.100 5.435 -22.988 1.00 89.62 198 LYS A CA 1
ATOM 1613 C C . LYS A 1 198 ? 14.806 5.943 -23.619 1.00 89.62 198 LYS A C 1
ATOM 1615 O O . LYS A 1 198 ? 14.237 5.323 -24.514 1.00 89.62 198 LYS A O 1
ATOM 1620 N N . LYS A 1 199 ? 14.335 7.100 -23.141 1.00 87.56 199 LYS A N 1
ATOM 1621 C CA . LYS A 1 199 ? 13.272 7.843 -23.833 1.00 87.56 199 LYS A CA 1
ATOM 1622 C C . LYS A 1 199 ? 13.895 8.481 -25.067 1.00 87.56 199 LYS A C 1
ATOM 1624 O O . LYS A 1 199 ? 14.961 9.084 -24.952 1.00 87.56 199 LYS A O 1
ATOM 1629 N N . THR A 1 200 ? 13.228 8.382 -26.203 1.00 72.88 200 THR A N 1
ATOM 1630 C CA . THR A 1 200 ? 13.612 9.139 -27.393 1.00 72.88 200 THR A CA 1
ATOM 1631 C C . THR A 1 200 ? 13.230 10.602 -27.170 1.00 72.88 200 THR A C 1
ATOM 1633 O O . THR A 1 200 ? 12.087 10.893 -26.827 1.00 72.88 200 THR A O 1
ATOM 1636 N N . SER A 1 201 ? 14.176 11.533 -27.328 1.00 59.38 201 SER A N 1
ATOM 1637 C CA . SER A 1 201 ? 13.908 12.982 -27.239 1.00 59.38 201 SER A CA 1
ATOM 1638 C C . SER A 1 201 ? 13.075 13.505 -28.415 1.00 59.38 201 SER A C 1
ATOM 1640 O O . SER A 1 201 ? 12.534 14.603 -28.351 1.00 59.38 201 SER A O 1
ATOM 1642 N N . HIS A 1 202 ? 12.951 12.708 -29.476 1.00 57.09 202 HIS A N 1
ATOM 1643 C CA . HIS A 1 202 ? 12.243 13.025 -30.711 1.00 57.09 202 HIS A CA 1
ATOM 1644 C C . HIS A 1 202 ? 11.139 11.994 -30.983 1.00 57.09 202 HIS A C 1
ATOM 1646 O O . HIS A 1 202 ? 11.254 11.174 -31.888 1.00 57.09 202 HIS A O 1
ATOM 1652 N N . LEU A 1 203 ? 10.058 12.030 -30.198 1.00 50.56 203 LEU A N 1
ATOM 1653 C CA . LEU A 1 203 ? 8.860 11.196 -30.415 1.00 50.56 203 LEU A CA 1
ATOM 1654 C C . LEU A 1 203 ? 8.240 11.382 -31.814 1.00 50.56 203 LEU A C 1
ATOM 1656 O O . LEU A 1 203 ? 7.594 10.480 -32.328 1.00 50.56 203 LEU A O 1
ATOM 1660 N N . ALA A 1 204 ? 8.463 12.543 -32.435 1.00 44.78 204 ALA A N 1
ATOM 1661 C CA . ALA A 1 204 ? 7.918 12.909 -33.740 1.00 44.78 204 ALA A CA 1
ATOM 1662 C C . ALA A 1 204 ? 8.781 12.475 -34.938 1.00 44.78 204 ALA A C 1
ATOM 1664 O O . ALA A 1 204 ? 8.399 12.714 -36.081 1.00 44.78 204 ALA A O 1
ATOM 1665 N N . CYS A 1 205 ? 9.946 11.857 -34.724 1.00 47.47 205 CYS A N 1
ATOM 1666 C CA . CYS A 1 205 ? 10.821 11.488 -35.831 1.00 47.47 205 CYS A CA 1
ATOM 1667 C C . CYS A 1 205 ? 10.615 10.036 -36.268 1.00 47.47 205 CYS A C 1
ATOM 1669 O O . CYS A 1 205 ? 11.445 9.160 -36.050 1.00 47.47 205 CYS A O 1
ATOM 1671 N N . VAL A 1 206 ? 9.448 9.805 -36.868 1.00 43.75 206 VAL A N 1
ATOM 1672 C CA . VAL A 1 206 ? 9.061 8.549 -37.535 1.00 43.75 206 VAL A CA 1
ATOM 1673 C C . VAL A 1 206 ? 9.576 8.517 -38.985 1.00 43.75 206 VAL A C 1
ATOM 1675 O O . VAL A 1 206 ? 9.601 7.470 -39.629 1.00 43.75 206 VAL A O 1
ATOM 1678 N N . SER A 1 207 ? 10.031 9.653 -39.517 1.00 42.03 207 SER A N 1
ATOM 1679 C CA . SER A 1 207 ? 10.588 9.741 -40.861 1.00 42.03 207 SER A CA 1
ATOM 1680 C C . SER A 1 207 ? 12.058 9.308 -40.872 1.00 42.03 207 SER A C 1
ATOM 1682 O O . SER A 1 207 ? 12.878 9.865 -40.141 1.00 42.03 207 SER A O 1
ATOM 1684 N N . ARG A 1 208 ? 12.393 8.358 -41.757 1.00 45.72 208 ARG A N 1
ATOM 1685 C CA . ARG A 1 208 ? 13.746 7.872 -42.128 1.00 45.72 208 ARG A CA 1
ATOM 1686 C C . ARG A 1 208 ? 14.683 8.961 -42.708 1.00 45.72 208 ARG A C 1
ATOM 1688 O O . ARG A 1 208 ? 15.429 8.706 -43.643 1.00 45.72 208 ARG A O 1
ATOM 1695 N N . SER A 1 209 ? 14.551 10.206 -42.266 1.00 44.94 209 SER A N 1
ATOM 1696 C CA . SER A 1 209 ? 15.165 11.386 -42.883 1.00 44.94 209 SER A CA 1
ATOM 1697 C C . SER A 1 209 ? 15.735 12.389 -41.881 1.00 44.94 209 SER A C 1
ATOM 1699 O O . SER A 1 209 ? 16.309 13.400 -42.288 1.00 44.94 209 SER A O 1
ATOM 1701 N N . CYS A 1 210 ? 15.630 12.144 -40.570 1.00 51.09 210 CYS A N 1
ATOM 1702 C CA . CYS A 1 210 ? 16.394 12.934 -39.610 1.00 51.09 210 CYS A CA 1
ATOM 1703 C C . CYS A 1 210 ? 17.797 12.363 -39.483 1.00 51.09 210 CYS A C 1
ATOM 1705 O O . CYS A 1 210 ? 17.980 11.277 -38.943 1.00 51.09 210 CYS A O 1
ATOM 1707 N N . LYS A 1 211 ? 18.793 13.151 -39.897 1.00 51.22 211 LYS A N 1
ATOM 1708 C CA . LYS A 1 211 ? 20.220 12.801 -39.808 1.00 51.22 211 LYS A CA 1
ATOM 1709 C C . LYS A 1 211 ? 20.630 12.341 -38.401 1.00 51.22 211 LYS A C 1
ATOM 1711 O O . LYS A 1 211 ? 21.388 11.394 -38.258 1.00 51.22 211 LYS A O 1
ATOM 1716 N N . LYS A 1 212 ? 20.059 12.950 -37.353 1.00 48.69 212 LYS A N 1
ATOM 1717 C CA . LYS A 1 212 ? 20.332 12.585 -35.952 1.00 48.69 212 LYS A CA 1
ATOM 1718 C C . LYS A 1 212 ? 19.673 11.263 -35.539 1.00 48.69 212 LYS A C 1
ATOM 1720 O O . LYS A 1 212 ? 20.162 10.612 -34.628 1.00 48.69 212 LYS A O 1
ATOM 1725 N N . CYS A 1 213 ? 18.582 10.865 -36.194 1.00 50.47 213 CYS A N 1
ATOM 1726 C CA . CYS A 1 213 ? 17.916 9.579 -35.989 1.00 50.47 213 CYS A CA 1
ATOM 1727 C C . CYS A 1 213 ? 18.507 8.475 -36.876 1.00 50.47 213 CYS A C 1
ATOM 1729 O O . CYS A 1 213 ? 18.562 7.343 -36.419 1.00 50.47 213 CYS A O 1
ATOM 1731 N N . ASP A 1 214 ? 19.012 8.781 -38.075 1.00 49.50 214 ASP A N 1
ATOM 1732 C CA . ASP A 1 214 ? 19.751 7.822 -38.914 1.00 49.50 214 ASP A CA 1
ATOM 1733 C C . ASP A 1 214 ? 21.055 7.368 -38.244 1.00 49.50 214 ASP A C 1
ATOM 1735 O O . ASP A 1 214 ? 21.386 6.183 -38.290 1.00 49.50 214 ASP A O 1
ATOM 1739 N N . ASP A 1 215 ? 21.733 8.266 -37.523 1.00 48.16 215 ASP A N 1
ATOM 1740 C CA . ASP A 1 215 ? 22.900 7.924 -36.699 1.00 48.16 215 ASP A CA 1
ATOM 1741 C C . ASP A 1 215 ? 22.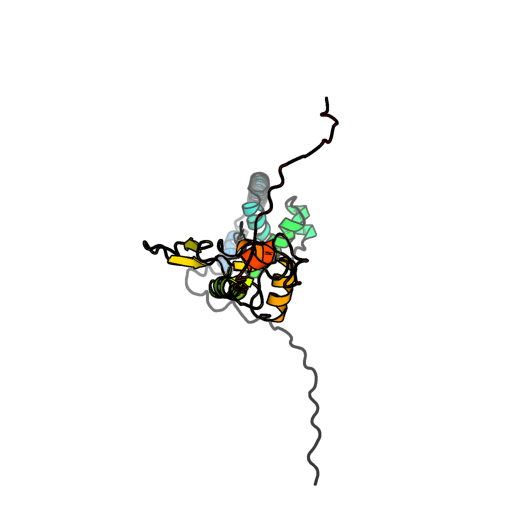530 7.073 -35.460 1.00 48.16 215 ASP A C 1
ATOM 1743 O O . ASP A 1 215 ? 23.341 6.275 -34.986 1.00 48.16 215 ASP A O 1
ATOM 1747 N N . ILE A 1 216 ? 21.298 7.218 -34.948 1.00 50.84 216 ILE A N 1
ATOM 1748 C CA . ILE A 1 216 ? 20.769 6.535 -33.747 1.00 50.84 216 ILE A CA 1
ATOM 1749 C C . ILE A 1 216 ? 19.957 5.266 -34.085 1.00 50.84 216 ILE A C 1
ATOM 1751 O O . ILE A 1 216 ? 19.698 4.474 -33.185 1.00 50.84 216 ILE A O 1
ATOM 1755 N N . LEU A 1 217 ? 19.548 5.037 -35.342 1.00 49.38 217 LEU A N 1
ATOM 1756 C CA . LEU A 1 217 ? 18.711 3.895 -35.777 1.00 49.38 217 LEU A CA 1
ATOM 1757 C C . LEU A 1 217 ? 19.233 3.138 -37.014 1.00 49.38 217 LEU A C 1
ATOM 1759 O O . LEU A 1 217 ? 18.796 2.018 -37.254 1.00 49.38 217 LEU A O 1
ATOM 1763 N N . GLY A 1 218 ? 20.233 3.663 -37.728 1.00 42.44 218 GLY A N 1
ATOM 1764 C CA . GLY A 1 218 ? 21.199 2.850 -38.461 1.00 42.44 218 GLY A CA 1
ATOM 1765 C C . GLY A 1 218 ? 20.727 2.374 -39.811 1.00 42.44 218 GLY A C 1
ATOM 1766 O O . GLY A 1 218 ? 20.380 1.209 -39.983 1.00 42.44 218 GLY A O 1
ATOM 1767 N N . SER A 1 219 ? 20.861 3.251 -40.798 1.00 37.62 219 SER A N 1
ATOM 1768 C CA . SER A 1 219 ? 20.856 2.860 -42.204 1.00 37.62 219 SER A CA 1
ATOM 1769 C C . SER A 1 219 ? 22.207 3.222 -42.811 1.00 37.62 219 SER A C 1
ATOM 1771 O O . SER A 1 219 ? 22.459 4.362 -43.190 1.00 37.62 219 SER A O 1
ATOM 1773 N N . ARG A 1 220 ? 23.106 2.239 -42.900 1.00 37.94 220 ARG A N 1
ATOM 1774 C CA . ARG A 1 220 ? 24.337 2.341 -43.687 1.00 37.94 220 ARG A CA 1
ATOM 1775 C C . ARG A 1 220 ? 23.945 2.376 -45.168 1.00 37.94 220 ARG A C 1
ATOM 1777 O O . ARG A 1 220 ? 23.679 1.330 -45.746 1.00 37.94 220 ARG A O 1
ATOM 1784 N N . VAL A 1 221 ? 23.952 3.554 -45.787 1.00 34.19 221 VAL A N 1
ATOM 1785 C CA . VAL A 1 221 ? 24.108 3.672 -47.243 1.00 34.19 221 VAL A CA 1
ATOM 1786 C C . VAL A 1 221 ? 25.478 4.280 -47.483 1.00 34.19 221 VAL A C 1
ATOM 1788 O O . VAL A 1 221 ? 25.720 5.445 -47.170 1.00 34.19 221 VAL A O 1
ATOM 1791 N N . ALA A 1 222 ? 26.393 3.451 -47.979 1.00 37.66 222 ALA A N 1
ATOM 1792 C CA . ALA A 1 222 ? 27.667 3.904 -48.504 1.00 37.66 222 ALA A CA 1
ATOM 1793 C C . ALA A 1 222 ? 27.396 4.964 -49.580 1.00 37.66 222 ALA A C 1
ATOM 1795 O O . ALA A 1 222 ? 26.745 4.672 -50.580 1.00 37.66 222 ALA A O 1
ATOM 1796 N N . ARG A 1 223 ? 27.871 6.192 -49.368 1.00 34.56 223 ARG A N 1
ATOM 1797 C CA . ARG A 1 223 ? 28.024 7.169 -50.443 1.00 34.56 223 ARG A CA 1
ATOM 1798 C C . ARG A 1 223 ? 29.509 7.330 -50.716 1.00 34.56 223 ARG A C 1
ATOM 1800 O O . ARG A 1 223 ? 30.240 7.955 -49.957 1.00 34.56 223 ARG A O 1
ATOM 1807 N N . THR A 1 224 ? 29.930 6.650 -51.771 1.00 34.91 224 THR A N 1
ATOM 1808 C CA . THR A 1 224 ? 31.039 7.050 -52.632 1.00 34.91 224 THR A CA 1
ATOM 1809 C C . THR A 1 224 ? 30.870 8.509 -53.060 1.00 34.91 224 THR A C 1
ATOM 1811 O O . THR A 1 224 ? 29.758 8.896 -53.412 1.00 34.91 224 THR A O 1
ATOM 1814 N N . GLY A 1 225 ? 31.976 9.254 -53.097 1.00 34.25 225 GLY A N 1
ATOM 1815 C CA . GLY A 1 225 ? 32.118 10.465 -53.910 1.00 34.25 225 GLY A CA 1
ATOM 1816 C C . GLY A 1 225 ? 31.867 11.799 -53.204 1.00 34.25 225 GLY A C 1
ATOM 1817 O O . GLY A 1 225 ? 30.754 12.066 -52.766 1.00 34.25 225 GLY A O 1
ATOM 1818 N N . ASP A 1 226 ? 32.923 12.622 -53.228 1.00 31.70 226 ASP A N 1
ATOM 1819 C CA . ASP A 1 226 ? 32.907 14.086 -53.391 1.00 31.70 226 ASP A CA 1
ATOM 1820 C C . ASP A 1 226 ? 32.455 14.926 -52.184 1.00 31.70 226 ASP A C 1
ATOM 1822 O O . ASP A 1 226 ? 31.581 14.556 -51.413 1.00 31.70 226 ASP A O 1
ATOM 1826 N N . SER A 1 227 ? 32.931 16.134 -51.919 1.00 33.38 227 SER A N 1
ATOM 1827 C CA . SER A 1 227 ? 34.120 16.928 -52.231 1.00 33.38 227 SER A CA 1
ATOM 1828 C C . SER A 1 227 ? 33.976 18.157 -51.315 1.00 33.38 227 SER A C 1
ATOM 1830 O O . SER A 1 227 ? 32.853 18.575 -51.045 1.00 33.38 227 SER A O 1
ATOM 1832 N N . TRP A 1 228 ? 35.090 18.695 -50.827 1.00 36.38 228 TRP A N 1
ATOM 1833 C CA . TRP A 1 228 ? 35.309 20.021 -50.226 1.00 36.38 228 TRP A CA 1
ATOM 1834 C C . TRP A 1 228 ? 34.110 20.969 -49.996 1.00 36.38 228 TRP A C 1
ATOM 183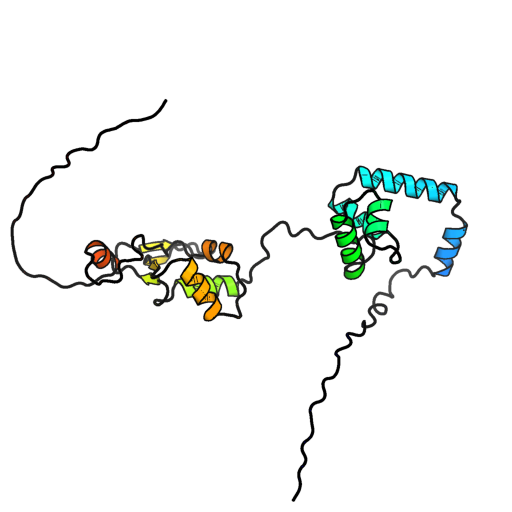6 O O . TRP A 1 228 ? 33.429 21.379 -50.929 1.00 36.38 228 TRP A O 1
ATOM 1846 N N . GLY A 1 229 ? 33.963 21.435 -48.749 1.00 30.05 229 GLY A N 1
ATOM 1847 C CA . GLY A 1 229 ? 33.077 22.544 -48.388 1.00 30.05 229 GLY A CA 1
ATOM 1848 C C . GLY A 1 229 ? 33.312 23.031 -46.958 1.00 30.05 229 GLY A C 1
ATOM 1849 O O . GLY A 1 229 ? 32.635 22.611 -46.024 1.00 30.05 229 GLY A O 1
ATOM 1850 N N . THR A 1 230 ? 34.316 23.886 -46.782 1.00 41.19 230 THR A N 1
ATOM 1851 C CA . THR A 1 230 ? 34.490 24.781 -45.630 1.00 41.19 230 THR A CA 1
ATOM 1852 C C . THR A 1 230 ? 33.314 25.746 -45.521 1.00 41.19 230 THR A C 1
ATOM 1854 O O . THR A 1 230 ? 33.103 26.489 -46.467 1.00 41.19 230 THR A O 1
ATOM 1857 N N . GLU A 1 231 ? 32.655 25.851 -44.362 1.00 31.62 231 GLU A N 1
ATOM 1858 C CA . GLU A 1 231 ? 32.139 27.153 -43.919 1.00 31.62 231 GLU A CA 1
ATOM 1859 C C . GLU A 1 231 ? 31.993 27.223 -42.396 1.00 31.62 231 GLU A C 1
ATOM 1861 O O . GLU A 1 231 ? 31.528 26.299 -41.725 1.00 31.62 231 GLU A O 1
ATOM 1866 N N . GLN A 1 232 ? 32.498 28.326 -41.857 1.00 34.00 232 GLN A N 1
ATOM 1867 C CA . GLN A 1 232 ? 32.637 28.622 -40.446 1.00 34.00 232 GLN A CA 1
ATOM 1868 C C . GLN A 1 232 ? 31.349 29.210 -39.852 1.00 34.00 232 GLN A C 1
ATOM 1870 O O . GLN A 1 232 ? 30.515 29.801 -40.525 1.00 34.00 232 GLN A O 1
ATOM 1875 N N . ARG A 1 233 ? 31.263 29.048 -38.531 1.00 33.97 233 ARG A N 1
ATOM 1876 C CA . ARG A 1 233 ? 30.436 29.757 -37.545 1.00 33.97 233 ARG A CA 1
ATOM 1877 C C . ARG A 1 233 ? 30.006 31.178 -37.948 1.00 33.97 233 ARG A C 1
ATOM 1879 O O . ARG A 1 233 ? 30.859 31.995 -38.265 1.00 33.97 233 ARG A O 1
ATOM 1886 N N . ASN A 1 234 ? 28.741 31.509 -37.677 1.00 31.39 234 ASN A N 1
ATOM 1887 C CA . ASN A 1 234 ? 28.393 32.778 -37.031 1.00 31.39 234 ASN A CA 1
ATOM 1888 C C . ASN A 1 234 ? 27.045 32.673 -36.297 1.00 31.39 234 ASN A C 1
ATOM 1890 O O . ASN A 1 234 ? 25.993 32.555 -36.916 1.00 31.39 234 ASN A O 1
ATOM 1894 N N . CYS A 1 235 ? 27.095 32.714 -34.963 1.00 32.12 235 CYS A N 1
ATOM 1895 C CA . CYS A 1 235 ? 25.931 32.888 -34.097 1.00 32.12 235 CYS A CA 1
ATOM 1896 C C . CYS A 1 235 ? 25.949 34.332 -33.569 1.00 32.12 235 CYS A C 1
ATOM 1898 O O . CYS A 1 235 ? 26.666 34.631 -32.618 1.00 32.12 235 CYS A O 1
ATOM 1900 N N . HIS A 1 236 ? 25.170 35.217 -34.187 1.00 34.22 236 HIS A N 1
ATOM 1901 C CA . HIS A 1 236 ? 24.568 36.377 -33.519 1.00 34.22 236 HIS A CA 1
ATOM 1902 C C . HIS A 1 236 ? 23.198 35.895 -33.004 1.00 34.22 236 HIS A C 1
ATOM 1904 O O . HIS A 1 236 ? 22.533 35.164 -33.725 1.00 34.22 236 HIS A O 1
ATOM 1910 N N . GLY A 1 237 ? 22.678 36.171 -31.815 1.00 31.58 237 GLY A N 1
ATOM 1911 C CA . GLY A 1 237 ? 23.024 37.068 -30.723 1.00 31.58 237 GLY A CA 1
ATOM 1912 C C . GLY A 1 237 ? 21.684 37.397 -30.055 1.00 31.58 237 GLY A C 1
ATOM 1913 O O . GLY A 1 237 ? 20.925 38.166 -30.629 1.00 31.58 237 GLY A O 1
ATOM 1914 N N . ASP A 1 238 ? 21.376 36.796 -28.903 1.00 33.44 238 ASP A N 1
ATOM 1915 C CA . ASP A 1 238 ? 20.173 37.112 -28.114 1.00 33.44 238 ASP A CA 1
ATOM 1916 C C . ASP A 1 238 ? 20.580 37.889 -26.852 1.00 33.44 238 ASP A C 1
ATOM 1918 O O . ASP A 1 238 ? 21.409 37.393 -26.077 1.00 33.44 238 ASP A O 1
ATOM 1922 N N . PRO A 1 239 ? 20.020 39.086 -26.607 1.00 45.03 239 PRO A N 1
ATOM 1923 C CA . PRO A 1 239 ? 20.146 39.782 -25.340 1.00 45.03 239 PRO A CA 1
ATOM 1924 C C . PRO A 1 239 ? 18.887 39.636 -24.466 1.00 45.03 239 PRO A C 1
ATOM 1926 O O . PRO A 1 239 ? 17.799 39.332 -24.941 1.00 45.03 239 PRO A O 1
ATOM 1929 N N . PHE A 1 240 ? 19.078 39.988 -23.191 1.00 32.41 240 PHE A N 1
ATOM 1930 C CA . PHE A 1 240 ? 18.098 40.295 -22.135 1.00 32.41 240 PHE A CA 1
ATOM 1931 C C . PHE A 1 240 ? 17.880 39.280 -20.998 1.00 32.41 240 PHE A C 1
ATOM 1933 O O . PHE A 1 240 ? 16.956 38.481 -20.965 1.00 32.41 240 PHE A O 1
ATOM 1940 N N . PHE A 1 241 ? 18.780 39.448 -20.021 1.00 34.66 241 PHE A N 1
ATOM 1941 C CA . PHE A 1 241 ? 18.539 39.971 -18.666 1.00 34.66 241 PHE A CA 1
ATOM 1942 C C . PHE A 1 241 ? 17.830 39.132 -17.593 1.00 34.66 241 PHE A C 1
ATOM 1944 O O . PHE A 1 241 ? 16.747 38.577 -17.740 1.00 34.66 241 PHE A O 1
ATOM 1951 N N . ARG A 1 242 ? 18.536 39.139 -16.458 1.00 37.16 242 ARG A N 1
ATOM 1952 C CA . ARG A 1 242 ? 18.299 38.525 -15.154 1.00 37.16 242 ARG A CA 1
ATOM 1953 C C . ARG A 1 242 ? 17.526 39.472 -14.211 1.00 37.16 242 ARG A C 1
ATOM 1955 O O . ARG A 1 242 ? 17.387 40.650 -14.533 1.00 37.16 242 ARG A O 1
ATOM 1962 N N . PRO A 1 243 ? 17.060 38.947 -13.063 1.00 42.50 243 PRO A N 1
ATOM 1963 C CA . PRO A 1 243 ? 16.072 39.555 -12.174 1.00 42.50 243 PRO A CA 1
ATOM 1964 C C . PRO A 1 243 ? 16.729 40.439 -11.095 1.00 42.50 243 PRO A C 1
ATOM 1966 O O . PRO A 1 243 ? 17.959 40.537 -11.067 1.00 42.50 243 PRO A O 1
ATOM 1969 N N . PRO A 1 244 ? 15.942 41.021 -10.174 1.00 65.25 244 PRO A N 1
ATOM 1970 C CA . PRO A 1 244 ? 16.372 41.207 -8.790 1.00 65.25 244 PRO A CA 1
ATOM 1971 C C . PRO A 1 244 ? 16.354 39.889 -7.993 1.00 65.25 244 PRO A C 1
ATOM 1973 O O . PRO A 1 244 ? 15.440 39.059 -8.211 1.00 65.25 244 PRO A O 1
#

Nearest PDB structures (foldseek):
  1trr-assembly1_A  TM=3.948E-01  e=2.483E+00  Escherichia coli
  6ix3-assembly1_A  TM=1.901E-01  e=3.594E-01  Aspergillus flavus NRRL3357
  4em0-assembly1_B  TM=2.644E-01  e=2.633E+00  Staphylococcus aureus subsp. aureus MRSA252

pLDDT: mean 74.31, std 23.7, range [27.48, 96.0]

Organism: NCBI:txid1234261

Radius of gyration: 34.12 Å; Cα contacts (8 Å, |Δi|>4): 190; chains: 1; bounding box: 74×77×96 Å

Sequence (244 aa):
RNTEIVGIKASSLMIKPKRLSEELSNKRSTSTEELYKKFRDLTLYDQYTLLSDLLQFFAQSAYIDQIQILTLCPESWGRLKVAKFLDATDTQARNAIELRVTKGILARPEYCRGNQLIEVDTVNQVIDYYSLDSVSRASPNKRDTLLIRFGDAKDKIRVAVRFLTCTVGDAYEKFRQDYPGFEIRRSKFHSLRPKYVKKTSHLACVSRSCKKCDDILGSRVARTGDSWGTEQRNCHGDPFFRPP

Foldseek 3Di:
DDDDDDDDDDDDPPPDDPDPPPPPPDDDPPDPVNVVVVVVVDDPVNVVVVVVVLLVCLVVDDLQQVLLSLLPDDPPDDLVRSCVVSVHDSVSSVSSNVQCVPPNHSRGDDDPPDDDDFDPVLLVLLAVLCVDCQFKAFFPDPVQWDFDDDPPDPHTDTDTAIETLADLVVSVVVCCVVPVPGDDDSVVSVVSHDPSYYYDPCNPPPDPPPPVVCNGRPDDDDDDDDDDDDDDDDDDDDDDDDDD

Solvent-accessible surface area (backbone atoms only — not comparable to full-atom values): 15759 Å² total; per-residue (Å²): 137,89,82,81,91,80,83,86,74,90,72,85,83,76,83,71,86,76,86,81,80,80,85,76,89,82,76,83,82,74,50,72,67,59,54,54,53,57,56,71,73,53,50,75,66,57,54,50,50,55,52,51,53,50,54,54,48,45,75,74,45,55,75,59,54,36,30,18,56,53,23,67,56,61,87,89,54,52,51,70,57,52,10,64,74,70,75,44,50,65,66,46,28,46,52,10,54,53,40,26,75,76,64,32,71,63,36,75,73,83,76,76,88,62,81,76,87,72,57,67,67,53,55,50,51,54,44,52,51,58,66,32,72,88,46,16,41,64,39,59,39,85,81,44,54,43,76,43,62,65,82,89,49,89,63,69,46,82,42,61,30,24,34,34,64,60,54,77,65,59,51,49,55,48,44,48,69,78,39,71,87,56,90,74,56,70,72,55,59,65,67,58,55,52,89,51,55,39,81,50,94,57,77,82,67,83,58,102,74,44,71,76,50,42,65,50,56,50,70,92,72,89,75,81,80,91,74,92,81,91,82,80,89,83,86,84,82,87,87,82,86,82,82,136

Secondary structure (DSSP, 8-state):
---------------------SS--SS----HHHHHHHHHHS-HHHHHHHHHHHHHHHHHS-HHHHHHHHTTS-TT--HHHHHHHTT--HHHHHHHHHHHHHH-TTPPP----SPPPPPHHHHHHHHHHHHSTTTEEE-S-TT-EEEE--TT-SSPEEEE-EEESS-HHHHHHHHHHH-TTS---HHHHHHTS-TTEEPPS-TT--STT-HHHHHHHT--------------------------

Mean predicted aligned error: 17.62 Å